Protein AF-A0A6P1FEK0-F1 (afdb_monomer_lite)

Secondary structure (DSSP, 8-state):
---TTEEESSSSEEEEETT---PPPTTEEEEEE-----SS-----EEEEEEHHHHT--GGG-S-SEEEPPTTSHHHHHHHHHHHHHHH-SSPPPHHHHHHHHHHHHHHHHHHHHHHHHHH--HHHHHHHHHHHHHHHHTT-TT--HHHHHHHHT--HHHHHHHTTTSSS-HHHHHHHHHHHHHHHHHHT-S--STHHHHHHHHHSPPPP-----

Radius of gyration: 18.33 Å; chains: 1; bounding box: 40×50×52 Å

Structure (mmCIF, N/CA/C/O backbone):
data_AF-A0A6P1FEK0-F1
#
_entry.id   AF-A0A6P1FEK0-F1
#
loop_
_atom_site.group_PDB
_atom_site.id
_atom_site.type_symbol
_atom_site.label_atom_id
_atom_site.label_alt_id
_atom_site.label_comp_id
_atom_site.label_asym_id
_atom_site.label_entity_id
_atom_site.label_seq_id
_atom_site.pdbx_PDB_ins_code
_atom_site.Cartn_x
_atom_site.Cartn_y
_atom_site.Cartn_z
_atom_site.occupancy
_atom_site.B_iso_or_equiv
_atom_site.auth_seq_id
_atom_site.auth_comp_id
_atom_site.auth_asym_id
_atom_site.auth_atom_id
_atom_site.pdbx_PDB_model_num
ATOM 1 N N . MET A 1 1 ? 6.780 3.649 -27.995 1.00 43.31 1 MET A N 1
ATOM 2 C CA . MET A 1 1 ? 6.783 5.113 -27.788 1.00 43.31 1 MET A CA 1
ATOM 3 C C . MET A 1 1 ? 6.369 5.384 -26.356 1.00 43.31 1 MET A C 1
ATOM 5 O O . MET A 1 1 ? 5.241 5.056 -26.008 1.00 43.31 1 MET A O 1
ATOM 9 N N . ARG A 1 2 ? 7.275 5.896 -25.513 1.00 51.97 2 ARG A N 1
ATOM 10 C CA . ARG A 1 2 ? 6.876 6.488 -24.229 1.00 51.97 2 ARG A CA 1
ATOM 11 C C . ARG A 1 2 ? 6.036 7.722 -24.583 1.00 51.97 2 ARG A C 1
ATOM 13 O O . ARG A 1 2 ? 6.507 8.548 -25.360 1.00 51.97 2 ARG A O 1
ATOM 20 N N . SER A 1 3 ? 4.805 7.828 -24.085 1.00 61.19 3 SER A N 1
ATOM 21 C CA . SER A 1 3 ? 4.218 9.163 -23.931 1.00 61.19 3 SER A CA 1
ATOM 22 C C . SER A 1 3 ? 5.135 9.850 -22.928 1.00 61.19 3 SER A C 1
ATOM 24 O O . SER A 1 3 ? 5.321 9.299 -21.844 1.00 61.19 3 SER A O 1
ATOM 26 N N . SER A 1 4 ? 5.784 10.948 -23.311 1.00 72.56 4 SER A N 1
ATOM 27 C CA . SER A 1 4 ? 6.880 11.582 -22.554 1.00 72.56 4 SER A CA 1
ATOM 28 C C . SER A 1 4 ? 6.538 11.889 -21.093 1.00 72.56 4 SER A C 1
ATOM 30 O O . SER A 1 4 ? 7.438 12.008 -20.272 1.00 72.56 4 SER A O 1
ATOM 32 N N . ASP A 1 5 ? 5.245 11.931 -20.765 1.00 85.38 5 ASP A N 1
ATOM 33 C CA . ASP A 1 5 ? 4.733 12.399 -19.480 1.00 85.38 5 ASP A CA 1
ATOM 34 C C . ASP A 1 5 ? 4.043 11.311 -18.639 1.00 85.38 5 ASP A C 1
ATOM 36 O O . ASP A 1 5 ? 3.462 11.627 -17.598 1.00 85.38 5 ASP A O 1
ATOM 40 N N . LEU A 1 6 ? 4.133 10.026 -19.023 1.00 87.88 6 LEU A N 1
ATOM 41 C CA . LEU A 1 6 ? 3.515 8.931 -18.265 1.00 87.88 6 LEU A CA 1
ATOM 42 C C . LEU A 1 6 ? 4.363 7.652 -18.218 1.00 87.88 6 LEU A C 1
ATOM 44 O O . LEU A 1 6 ? 4.683 7.051 -19.245 1.00 87.88 6 LEU A O 1
ATOM 48 N N . LEU A 1 7 ? 4.612 7.167 -17.000 1.00 86.44 7 LEU A N 1
ATOM 49 C CA . LEU A 1 7 ? 5.238 5.880 -16.707 1.00 86.44 7 LEU A CA 1
ATOM 50 C C . LEU A 1 7 ? 4.254 4.990 -15.935 1.00 86.44 7 LEU A C 1
ATOM 52 O O . LEU A 1 7 ? 4.006 5.181 -14.746 1.00 86.44 7 LEU A O 1
ATOM 56 N N . ARG A 1 8 ? 3.686 3.986 -16.612 1.00 89.44 8 ARG A N 1
ATOM 57 C CA . ARG A 1 8 ? 2.811 2.990 -15.976 1.00 89.44 8 ARG A CA 1
ATOM 58 C C . ARG A 1 8 ? 3.645 1.840 -15.412 1.00 89.44 8 ARG A C 1
ATOM 60 O O . ARG A 1 8 ? 4.286 1.121 -16.183 1.00 89.44 8 ARG A O 1
ATOM 67 N N . LEU A 1 9 ? 3.606 1.659 -14.091 1.00 85.50 9 LEU A N 1
ATOM 68 C CA . LEU A 1 9 ? 4.270 0.545 -13.405 1.00 85.50 9 LEU A CA 1
ATOM 69 C C . LEU A 1 9 ? 3.332 -0.657 -13.249 1.00 85.50 9 LEU A C 1
ATOM 71 O O . LEU A 1 9 ? 3.745 -1.797 -13.409 1.00 85.50 9 LEU A O 1
ATOM 75 N N . SER A 1 10 ? 2.055 -0.416 -12.977 1.00 86.00 10 SER A N 1
ATOM 76 C CA . SER A 1 10 ? 1.016 -1.449 -12.954 1.00 86.00 10 SER A CA 1
ATOM 77 C C . SER A 1 10 ? -0.339 -0.824 -13.277 1.00 86.00 10 SER A C 1
ATOM 79 O O . SER A 1 10 ? -0.426 0.378 -13.541 1.00 86.00 10 SER A O 1
ATOM 81 N N . ASP A 1 11 ? -1.407 -1.618 -13.253 1.00 81.62 11 ASP A N 1
ATOM 82 C CA . ASP A 1 11 ? -2.764 -1.088 -13.412 1.00 81.62 11 ASP A CA 1
ATOM 83 C C . ASP A 1 11 ? -3.198 -0.181 -12.250 1.00 81.62 11 ASP A C 1
ATOM 85 O O . ASP A 1 11 ? -4.055 0.676 -12.457 1.00 81.62 11 ASP A O 1
ATOM 89 N N . GLY A 1 12 ? -2.554 -0.312 -11.082 1.00 84.75 12 GLY A N 1
ATOM 90 C CA . GLY A 1 12 ? -2.848 0.468 -9.877 1.00 84.75 12 GLY A CA 1
ATOM 91 C C . GLY A 1 12 ? -1.795 1.509 -9.480 1.00 84.75 12 GLY A C 1
ATOM 92 O O . GLY A 1 12 ? -1.995 2.193 -8.483 1.00 84.75 12 GLY A O 1
ATOM 93 N N . VAL A 1 13 ? -0.676 1.629 -10.211 1.00 89.19 13 VAL A N 1
ATOM 94 C CA . VAL A 1 13 ? 0.380 2.621 -9.926 1.00 89.19 13 VAL A CA 1
ATOM 95 C C . VAL A 1 13 ? 0.891 3.261 -11.211 1.00 89.19 13 VAL A C 1
ATOM 97 O O . VAL A 1 13 ? 1.467 2.595 -12.084 1.00 89.19 13 VAL A O 1
ATOM 100 N N . VAL A 1 14 ? 0.739 4.581 -11.303 1.00 91.00 14 VAL A N 1
ATOM 101 C CA . VAL A 1 14 ? 1.187 5.377 -12.451 1.00 91.00 14 VAL A CA 1
ATOM 102 C C . VAL A 1 14 ? 2.002 6.571 -11.969 1.00 91.00 14 VAL A C 1
ATOM 104 O O . VAL A 1 14 ? 1.524 7.348 -11.153 1.00 91.00 14 VAL A O 1
ATOM 107 N N . LEU A 1 15 ? 3.205 6.755 -12.515 1.00 89.81 15 LEU A N 1
ATOM 108 C CA . LEU A 1 15 ? 3.984 7.980 -12.344 1.00 89.81 15 LEU A CA 1
ATOM 109 C C . LEU A 1 15 ? 3.721 8.923 -13.518 1.00 89.81 15 LEU A C 1
ATOM 111 O O . LEU A 1 15 ? 3.660 8.490 -14.674 1.00 89.81 15 LEU A O 1
ATOM 115 N N . ARG A 1 16 ? 3.577 10.215 -13.234 1.00 89.75 16 ARG A N 1
ATOM 116 C CA . ARG A 1 16 ? 3.354 11.265 -14.236 1.00 89.75 16 ARG A CA 1
ATOM 117 C C . ARG A 1 16 ? 4.135 12.518 -13.894 1.00 89.75 16 ARG A C 1
ATOM 119 O O . ARG A 1 16 ? 4.312 12.834 -12.721 1.00 89.75 16 ARG A O 1
ATOM 126 N N . ARG A 1 17 ? 4.504 13.281 -14.915 1.00 87.12 17 ARG A N 1
ATOM 127 C CA . ARG A 1 17 ? 5.032 14.637 -14.747 1.00 87.12 17 ARG A CA 1
ATOM 128 C C . ARG A 1 17 ? 3.863 15.622 -14.608 1.00 87.12 17 ARG A C 1
ATOM 130 O O . ARG A 1 17 ? 2.886 15.547 -15.359 1.00 87.12 17 ARG A O 1
ATOM 137 N N . ALA A 1 18 ? 3.916 16.509 -13.617 1.00 72.25 18 ALA A N 1
ATOM 138 C CA . ALA A 1 18 ? 2.889 17.522 -13.402 1.00 72.25 18 ALA A CA 1
ATOM 139 C C . ALA A 1 18 ? 2.797 18.450 -14.621 1.00 72.25 18 ALA A C 1
ATOM 141 O O . ALA A 1 18 ? 3.808 18.837 -15.199 1.00 72.25 18 ALA A O 1
ATOM 142 N N . GLY A 1 19 ? 1.566 18.765 -15.032 1.00 69.31 19 GLY A N 1
ATOM 143 C CA . GLY A 1 19 ? 1.272 19.470 -16.287 1.00 69.31 19 GLY A CA 1
ATOM 144 C C . GLY A 1 19 ? 0.594 18.589 -17.341 1.00 69.31 19 GLY A C 1
ATOM 145 O O . GLY A 1 19 ? -0.129 19.108 -18.190 1.00 69.31 19 GLY A O 1
ATOM 146 N N . ALA A 1 20 ? 0.707 17.259 -17.242 1.00 67.62 20 ALA A N 1
ATOM 147 C CA . ALA A 1 20 ? -0.123 16.350 -18.028 1.00 67.62 20 ALA A CA 1
ATOM 148 C C . ALA A 1 20 ? -1.596 16.479 -17.586 1.00 67.62 20 ALA A C 1
ATOM 150 O O . ALA A 1 20 ? -1.972 16.031 -16.501 1.00 67.62 20 ALA A O 1
ATOM 151 N N . SER A 1 21 ? -2.445 17.083 -18.429 1.00 61.38 21 SER A N 1
ATOM 152 C CA . SER A 1 21 ? -3.840 17.485 -18.131 1.00 61.38 21 SER A CA 1
ATOM 153 C C . SER A 1 21 ? -4.817 16.344 -17.814 1.00 61.38 21 SER A C 1
ATOM 155 O O . SER A 1 21 ? -6.014 16.548 -17.618 1.00 61.38 21 SER A O 1
ATOM 157 N N . THR A 1 22 ? -4.324 15.119 -17.741 1.00 69.88 22 THR A N 1
ATOM 158 C CA . THR A 1 22 ? -5.103 13.956 -17.348 1.00 69.88 22 THR A CA 1
ATOM 159 C C . THR A 1 22 ? -5.456 14.002 -15.860 1.00 69.88 22 THR A C 1
ATOM 161 O O . THR A 1 22 ? -4.618 13.761 -14.979 1.00 69.88 22 THR A O 1
ATOM 164 N N . LEU A 1 23 ? -6.729 14.284 -15.591 1.00 71.88 23 LEU A N 1
ATOM 165 C CA . LEU A 1 23 ? -7.327 14.105 -14.275 1.00 71.88 23 LEU A CA 1
ATOM 166 C C . LEU A 1 23 ? -7.116 12.652 -13.797 1.00 71.88 23 LEU A C 1
ATOM 168 O O . LEU A 1 23 ? -7.119 11.730 -14.625 1.00 71.88 23 LEU A O 1
ATOM 172 N N . PRO A 1 24 ? -6.882 12.439 -12.491 1.00 73.81 24 PRO A N 1
ATOM 173 C CA . PRO A 1 24 ? -6.876 11.097 -11.919 1.00 73.81 24 PRO A CA 1
ATOM 174 C C . PRO A 1 24 ? -8.258 10.457 -12.116 1.00 73.81 24 PRO A C 1
ATOM 176 O O . PRO A 1 24 ? -9.261 11.171 -12.251 1.00 73.81 24 PRO A O 1
ATOM 179 N N . ARG A 1 25 ? -8.327 9.120 -12.172 1.00 81.06 25 ARG A N 1
ATOM 180 C CA . ARG A 1 25 ? -9.628 8.438 -12.226 1.00 81.06 25 ARG A CA 1
ATOM 181 C C . ARG A 1 25 ? -10.405 8.692 -10.945 1.00 81.06 25 ARG A C 1
ATOM 183 O O . ARG A 1 25 ? -9.888 9.224 -9.963 1.00 81.06 25 ARG A O 1
ATOM 190 N N . GLU A 1 26 ? -11.677 8.304 -10.960 1.00 80.56 26 GLU A N 1
ATOM 191 C CA . GLU A 1 26 ? -12.539 8.581 -9.826 1.00 80.56 26 GLU A CA 1
ATOM 192 C C . GLU A 1 26 ? -12.046 7.932 -8.510 1.00 80.56 26 GLU A C 1
ATOM 194 O O . GLU A 1 26 ? -12.169 8.526 -7.433 1.00 80.56 26 GLU A O 1
ATOM 199 N N . ASP A 1 27 ? -11.398 6.780 -8.622 1.00 85.06 27 ASP A N 1
ATOM 200 C CA . ASP A 1 27 ? -10.913 5.989 -7.490 1.00 85.06 27 ASP A CA 1
ATOM 201 C C . ASP A 1 27 ? -9.389 6.065 -7.300 1.00 85.06 27 ASP A C 1
ATOM 203 O O . ASP A 1 27 ? -8.828 5.335 -6.482 1.00 85.06 27 ASP A O 1
ATOM 207 N N . ASP A 1 28 ? -8.721 6.977 -8.014 1.00 86.44 28 ASP A N 1
ATOM 208 C CA . ASP A 1 28 ? -7.284 7.205 -7.872 1.00 86.44 28 ASP A CA 1
ATOM 209 C C . ASP A 1 28 ? -7.013 8.301 -6.825 1.00 86.44 28 ASP A C 1
ATOM 211 O O . ASP A 1 28 ? -7.659 9.358 -6.800 1.00 86.44 28 ASP A O 1
ATOM 215 N N . LEU A 1 29 ? -5.993 8.078 -5.999 1.00 86.69 29 LEU A N 1
ATOM 216 C CA . LEU A 1 29 ? -5.358 9.093 -5.167 1.00 86.69 29 LEU A CA 1
ATOM 217 C C . LEU A 1 29 ? -4.074 9.572 -5.833 1.00 86.69 29 LEU A C 1
ATOM 219 O O . LEU A 1 29 ? -3.214 8.765 -6.177 1.00 86.69 29 LEU A O 1
ATOM 223 N N . ARG A 1 30 ? -3.922 10.890 -5.962 1.00 90.12 30 ARG A N 1
ATOM 224 C CA . ARG A 1 30 ? -2.721 11.514 -6.507 1.00 90.12 30 ARG A CA 1
ATOM 225 C C . ARG A 1 30 ? -1.819 12.021 -5.387 1.00 90.12 30 ARG A C 1
ATOM 227 O O . ARG A 1 30 ? -2.186 12.941 -4.659 1.00 90.12 30 ARG A O 1
ATOM 234 N N . LEU A 1 31 ? -0.617 11.472 -5.288 1.00 88.75 31 LEU A N 1
ATOM 235 C CA . LEU A 1 31 ? 0.450 12.024 -4.457 1.00 88.75 31 LEU A CA 1
ATOM 236 C C . LEU A 1 31 ? 1.333 12.903 -5.331 1.00 88.75 31 LEU A C 1
ATOM 238 O O . LEU A 1 31 ? 1.885 12.420 -6.315 1.00 88.75 31 LEU A O 1
ATOM 242 N N . VAL A 1 32 ? 1.444 14.186 -5.010 1.00 89.81 32 VAL A N 1
ATOM 243 C CA . VAL A 1 32 ? 2.335 15.113 -5.705 1.00 89.81 32 VAL A CA 1
ATOM 244 C C . VAL A 1 32 ? 3.645 15.157 -4.943 1.00 89.81 32 VAL A C 1
ATOM 246 O O . VAL A 1 32 ? 3.707 15.603 -3.802 1.00 89.81 32 VAL A O 1
ATOM 249 N N . VAL A 1 33 ? 4.675 14.660 -5.599 1.00 88.44 33 VAL A N 1
ATOM 250 C CA . VAL A 1 33 ? 6.043 14.596 -5.123 1.00 88.44 33 VAL A CA 1
ATOM 251 C C . VAL A 1 33 ? 6.775 15.820 -5.668 1.00 88.44 33 VAL A C 1
ATOM 253 O O . VAL A 1 33 ? 6.711 16.054 -6.884 1.00 88.44 33 VAL A O 1
ATOM 256 N N . PRO A 1 34 ? 7.455 16.617 -4.829 1.00 83.00 34 PRO A N 1
ATOM 257 C CA . PRO A 1 34 ? 8.240 17.726 -5.341 1.00 83.00 34 PRO A CA 1
ATOM 258 C C . PRO A 1 34 ? 9.302 17.206 -6.315 1.00 83.00 34 PRO A C 1
ATOM 260 O O . PRO A 1 34 ? 9.708 16.040 -6.292 1.00 83.00 34 PRO A O 1
ATOM 263 N N . ALA A 1 35 ? 9.699 18.052 -7.260 1.00 72.81 35 ALA A N 1
ATOM 264 C CA . ALA A 1 35 ? 10.821 17.701 -8.107 1.00 72.81 35 ALA A CA 1
ATOM 265 C C . ALA A 1 35 ? 12.058 17.645 -7.204 1.00 72.81 35 ALA A C 1
ATOM 267 O O . ALA A 1 35 ? 12.497 18.680 -6.706 1.00 72.81 35 ALA A O 1
ATOM 268 N N . GLY A 1 36 ? 12.602 16.444 -6.988 1.00 64.62 36 GLY A N 1
ATOM 269 C CA . GLY A 1 36 ? 13.885 16.309 -6.309 1.00 64.62 36 GLY A CA 1
ATOM 270 C C . GLY A 1 36 ? 14.959 17.136 -7.033 1.00 64.62 36 GLY A C 1
ATOM 271 O O . GLY A 1 36 ? 14.777 17.469 -8.211 1.00 64.62 36 GLY A O 1
ATOM 272 N N . PRO A 1 37 ? 16.083 17.464 -6.374 1.00 56.34 37 PRO A N 1
ATOM 273 C CA . PRO A 1 37 ? 17.150 18.283 -6.944 1.00 56.34 37 PRO A CA 1
ATOM 274 C C . PRO A 1 37 ? 17.881 17.517 -8.058 1.00 56.34 37 PRO A C 1
ATOM 276 O O . PRO A 1 37 ? 18.989 17.016 -7.879 1.00 56.34 37 PRO A O 1
ATOM 279 N N . SER A 1 38 ? 17.243 17.376 -9.216 1.00 53.38 38 SER A N 1
ATOM 280 C CA . SER A 1 38 ? 17.881 16.873 -10.421 1.00 53.38 38 SER A CA 1
ATOM 281 C C . SER A 1 38 ? 18.715 18.005 -11.023 1.00 53.38 38 SER A C 1
ATOM 283 O O . SER A 1 38 ? 18.176 19.087 -11.264 1.00 53.38 38 SER A O 1
ATOM 285 N N . PRO A 1 39 ? 20.013 17.789 -11.284 1.00 51.59 39 PRO A N 1
ATOM 286 C CA . PRO A 1 39 ? 20.901 18.832 -11.789 1.00 51.59 39 PRO A CA 1
ATOM 287 C C . PRO A 1 39 ? 20.641 19.225 -13.254 1.00 51.59 39 PRO A C 1
ATOM 289 O O . PRO A 1 39 ? 21.194 20.225 -13.702 1.00 51.59 39 PRO A O 1
ATOM 292 N N . GLU A 1 40 ? 19.834 18.466 -14.005 1.00 55.28 40 GLU A N 1
ATOM 293 C CA . GLU A 1 40 ? 19.700 18.634 -15.464 1.00 55.28 40 GLU A CA 1
ATOM 294 C C . GLU A 1 40 ? 18.384 19.284 -15.932 1.00 55.28 40 GLU A C 1
ATOM 296 O O . GLU A 1 40 ? 18.343 19.816 -17.036 1.00 55.28 40 GLU A O 1
ATOM 301 N N . GLU A 1 41 ? 17.327 19.308 -15.114 1.00 52.38 41 GLU A N 1
ATOM 302 C CA . GLU A 1 41 ? 16.038 19.939 -15.456 1.00 52.38 41 GLU A CA 1
ATOM 303 C C . GLU A 1 41 ? 15.225 20.185 -14.168 1.00 52.38 41 GLU A C 1
ATOM 305 O O . GLU A 1 41 ? 14.640 19.237 -13.630 1.00 52.38 41 GLU A O 1
ATOM 310 N N . PRO A 1 42 ? 15.154 21.418 -13.640 1.00 65.06 42 PRO A N 1
ATOM 311 C CA . PRO A 1 42 ? 14.103 21.767 -12.697 1.00 65.06 42 PRO A CA 1
ATOM 312 C C . PRO A 1 42 ? 12.802 22.014 -13.483 1.00 65.06 42 PRO A C 1
ATOM 314 O O . PRO A 1 42 ? 12.847 22.542 -14.591 1.00 65.06 42 PRO A O 1
ATOM 317 N N . ASP A 1 43 ? 11.652 21.576 -12.953 1.00 66.50 43 ASP A N 1
ATOM 318 C CA . ASP A 1 43 ? 10.471 22.456 -12.764 1.00 66.50 43 ASP A CA 1
ATOM 319 C C . ASP A 1 43 ? 9.110 21.752 -12.749 1.00 66.50 43 ASP A C 1
ATOM 321 O O . ASP A 1 43 ? 8.122 22.358 -12.333 1.00 66.50 43 ASP A O 1
ATOM 325 N N . ALA A 1 44 ? 9.007 20.475 -13.118 1.00 77.19 44 ALA A N 1
ATOM 326 C CA . ALA A 1 44 ? 7.719 19.784 -13.045 1.00 77.19 44 ALA A CA 1
ATOM 327 C C . ALA A 1 44 ? 7.698 18.764 -11.897 1.00 77.19 44 ALA A C 1
ATOM 329 O O . ALA A 1 44 ? 8.418 17.763 -11.986 1.00 77.19 44 ALA A O 1
ATOM 330 N N . PRO A 1 45 ? 6.879 18.965 -10.840 1.00 85.88 45 PRO A N 1
ATOM 331 C CA . PRO A 1 45 ? 6.730 17.960 -9.795 1.00 85.88 45 PRO A CA 1
ATOM 332 C C . PRO A 1 45 ? 6.268 16.631 -10.394 1.00 85.88 45 PRO A C 1
ATOM 334 O O . PRO A 1 45 ? 5.592 16.590 -11.426 1.00 85.88 45 PRO A O 1
ATOM 337 N N . LEU A 1 46 ? 6.635 15.525 -9.761 1.00 89.31 46 LEU A N 1
ATOM 338 C CA . LEU A 1 46 ? 6.125 14.218 -10.152 1.00 89.31 46 LEU A CA 1
ATOM 339 C C . LEU A 1 46 ? 4.808 13.962 -9.429 1.00 89.31 46 LEU A C 1
ATOM 341 O O . LEU A 1 46 ? 4.539 14.482 -8.354 1.00 89.31 46 LEU A O 1
ATOM 345 N N . SER A 1 47 ? 3.953 13.153 -10.029 1.00 90.94 47 SER A N 1
ATOM 346 C CA . SER A 1 47 ? 2.742 12.669 -9.386 1.00 90.94 47 SER A CA 1
ATOM 347 C C . SER A 1 47 ? 2.680 11.157 -9.465 1.00 90.94 47 SER A C 1
ATOM 349 O O . SER A 1 47 ? 3.003 10.569 -10.497 1.00 90.94 47 SER A O 1
ATOM 351 N N . ILE A 1 48 ? 2.289 10.540 -8.358 1.00 91.31 48 ILE A N 1
ATOM 352 C CA . ILE A 1 48 ? 2.041 9.111 -8.236 1.00 91.31 48 ILE A CA 1
ATOM 353 C C . ILE A 1 48 ? 0.532 8.954 -8.094 1.00 91.31 48 ILE A C 1
ATOM 355 O O . ILE A 1 48 ? -0.040 9.355 -7.083 1.00 91.31 48 ILE A O 1
ATOM 359 N N . ASP A 1 49 ? -0.106 8.393 -9.112 1.00 91.88 49 ASP A N 1
ATOM 360 C CA . ASP A 1 49 ? -1.506 7.992 -9.048 1.00 91.88 49 ASP A CA 1
ATOM 361 C C . ASP A 1 49 ? -1.569 6.559 -8.510 1.00 91.88 49 ASP A C 1
ATOM 363 O O . ASP A 1 49 ? -0.992 5.640 -9.102 1.00 91.88 49 ASP A O 1
ATOM 367 N N . LEU A 1 50 ? -2.254 6.394 -7.381 1.00 89.69 50 LEU A N 1
ATOM 368 C CA . LEU A 1 50 ? -2.490 5.125 -6.703 1.00 89.69 50 LEU A CA 1
ATOM 369 C C . LEU A 1 50 ? -3.965 4.765 -6.807 1.00 89.69 50 LEU A C 1
ATOM 371 O O . LEU A 1 50 ? -4.820 5.540 -6.382 1.00 89.69 50 LEU A O 1
ATOM 375 N N . ASP A 1 51 ? -4.259 3.569 -7.295 1.00 90.12 51 ASP A N 1
ATOM 376 C CA . ASP A 1 51 ? -5.596 2.991 -7.190 1.00 90.12 51 ASP A CA 1
ATOM 377 C C . ASP A 1 51 ? -5.880 2.668 -5.714 1.00 90.12 51 ASP A C 1
ATOM 379 O O . ASP A 1 51 ? -5.215 1.826 -5.094 1.00 90.12 51 ASP A O 1
ATOM 383 N N . LEU A 1 52 ? -6.869 3.355 -5.136 1.00 85.50 52 LEU A N 1
ATOM 384 C CA . LEU A 1 52 ? -7.238 3.185 -3.733 1.00 85.50 52 LEU A CA 1
ATOM 385 C C . LEU A 1 52 ? -7.683 1.752 -3.435 1.00 85.50 52 LEU A C 1
ATOM 387 O O . LEU A 1 52 ? -7.282 1.185 -2.417 1.00 85.50 52 LEU A O 1
ATOM 391 N N . ALA A 1 53 ? -8.465 1.140 -4.325 1.00 85.69 53 ALA A N 1
ATOM 392 C CA . ALA A 1 53 ? -8.964 -0.214 -4.139 1.00 85.69 53 ALA A CA 1
ATOM 393 C C . ALA A 1 53 ? -7.822 -1.235 -4.196 1.00 85.69 53 ALA A C 1
ATOM 395 O O . ALA A 1 53 ? -7.787 -2.153 -3.366 1.00 85.69 53 ALA A O 1
ATOM 396 N N . ALA A 1 54 ? -6.862 -1.048 -5.108 1.00 82.56 54 ALA A N 1
ATOM 397 C CA . ALA A 1 54 ? -5.646 -1.858 -5.168 1.00 82.56 54 ALA A CA 1
ATOM 398 C C . ALA A 1 54 ? -4.818 -1.721 -3.880 1.00 82.56 54 ALA A C 1
ATOM 400 O O . ALA A 1 54 ? -4.355 -2.725 -3.337 1.00 82.56 54 ALA A O 1
ATOM 401 N N . ALA A 1 55 ? -4.723 -0.506 -3.333 1.00 82.50 55 ALA A N 1
ATOM 402 C CA . ALA A 1 55 ? -4.061 -0.223 -2.062 1.00 82.50 55 ALA A CA 1
ATOM 403 C C . ALA A 1 55 ? -4.840 -0.715 -0.820 1.00 82.50 55 ALA A C 1
ATOM 405 O O . ALA A 1 55 ? -4.293 -0.722 0.282 1.00 82.50 55 ALA A O 1
ATOM 406 N N . GLY A 1 56 ? -6.098 -1.149 -0.969 1.00 81.81 56 GLY A N 1
ATOM 407 C CA . GLY A 1 56 ? -6.983 -1.549 0.136 1.00 81.81 56 GLY A CA 1
ATOM 408 C C . GLY A 1 56 ? -7.675 -0.377 0.851 1.00 81.81 56 GLY A C 1
ATOM 409 O O . GLY A 1 56 ? -8.406 -0.579 1.829 1.00 81.81 56 GLY A O 1
ATOM 410 N N . LEU A 1 57 ? -7.481 0.838 0.350 1.00 84.62 57 LEU A N 1
ATOM 411 C CA . LEU A 1 57 ? -8.062 2.081 0.839 1.00 84.62 57 LEU A CA 1
ATOM 412 C C . LEU A 1 57 ? -9.439 2.340 0.220 1.00 84.62 57 LEU A C 1
ATOM 414 O O . LEU A 1 57 ? -9.814 1.764 -0.802 1.00 84.62 57 LEU A O 1
ATOM 418 N N . ARG A 1 58 ? -10.213 3.222 0.849 1.00 83.31 58 ARG A N 1
ATOM 419 C CA . ARG A 1 58 ? -11.463 3.752 0.298 1.00 83.31 58 ARG A CA 1
ATOM 420 C C . ARG A 1 58 ? -11.339 5.241 0.073 1.00 83.31 58 ARG A C 1
ATOM 422 O O . ARG A 1 58 ? -10.600 5.930 0.765 1.00 83.31 58 ARG A O 1
ATOM 429 N N . ARG A 1 59 ? -12.180 5.759 -0.816 1.00 83.19 59 ARG A N 1
ATOM 430 C CA . ARG A 1 59 ? -12.308 7.202 -1.013 1.00 83.19 59 ARG A CA 1
ATOM 431 C C . ARG A 1 59 ? -12.660 7.950 0.272 1.00 83.19 59 ARG A C 1
ATOM 433 O O . ARG A 1 59 ? -12.150 9.030 0.498 1.00 83.19 59 ARG A O 1
ATOM 440 N N . GLU A 1 60 ? -13.500 7.375 1.123 1.00 82.31 60 GLU A N 1
ATOM 441 C CA . GLU A 1 60 ? -13.847 7.969 2.422 1.00 82.31 60 GLU A CA 1
ATOM 442 C C . GLU A 1 60 ? -12.704 7.940 3.447 1.00 82.31 60 GLU A C 1
ATOM 444 O O . GLU A 1 60 ? -12.738 8.710 4.402 1.00 82.31 60 GLU A O 1
ATOM 449 N N . ASP A 1 61 ? -11.689 7.091 3.246 1.00 78.69 61 ASP A N 1
ATOM 450 C CA . ASP A 1 61 ? -10.488 7.085 4.087 1.00 78.69 61 ASP A CA 1
ATOM 451 C C . ASP A 1 61 ? -9.553 8.257 3.736 1.00 78.69 61 ASP A C 1
ATOM 453 O O . ASP A 1 61 ? -8.615 8.541 4.478 1.00 78.69 61 ASP A O 1
ATOM 457 N N . VAL A 1 62 ? -9.807 8.943 2.613 1.00 81.62 62 VAL A N 1
ATOM 458 C CA . VAL A 1 62 ? -8.957 10.003 2.074 1.00 81.62 62 VAL A CA 1
ATOM 459 C C . VAL A 1 62 ? -9.780 11.273 1.859 1.00 81.62 62 VAL A C 1
ATOM 461 O O . VAL A 1 62 ? -10.566 11.397 0.923 1.00 81.62 62 VAL A O 1
ATOM 464 N N . SER A 1 63 ? -9.582 12.257 2.731 1.00 73.81 63 SER A N 1
ATOM 465 C CA . SER A 1 63 ? -10.278 13.552 2.683 1.00 73.81 63 SER A CA 1
ATOM 466 C C . SER A 1 63 ? -9.939 14.372 1.424 1.00 73.81 63 SER A C 1
ATOM 468 O O . SER A 1 63 ? -10.773 15.140 0.939 1.00 73.81 63 SER A O 1
ATOM 470 N N . ALA A 1 64 ? -8.735 14.189 0.870 1.00 75.94 64 ALA A N 1
ATOM 471 C CA . ALA A 1 64 ? -8.213 14.919 -0.280 1.00 75.94 64 ALA A CA 1
ATOM 472 C C . ALA A 1 64 ? -7.727 13.969 -1.384 1.00 75.94 64 ALA A C 1
ATOM 474 O O . ALA A 1 64 ? -6.978 13.032 -1.141 1.00 75.94 64 ALA A O 1
ATOM 475 N N . ARG A 1 65 ? -8.102 14.241 -2.639 1.00 77.19 65 ARG A N 1
ATOM 476 C CA . ARG A 1 65 ? -7.672 13.438 -3.809 1.00 77.19 65 ARG A CA 1
ATOM 477 C C . ARG A 1 65 ? -6.252 13.750 -4.270 1.00 77.19 65 ARG A C 1
ATOM 479 O O . ARG A 1 65 ? -5.719 13.053 -5.129 1.00 77.19 65 ARG A O 1
ATOM 486 N N . LEU A 1 66 ? -5.696 14.836 -3.749 1.00 81.50 66 LEU A N 1
ATOM 487 C CA . LEU A 1 66 ? -4.364 15.315 -4.044 1.00 81.50 66 LEU A CA 1
ATOM 488 C C . LEU A 1 66 ? -3.681 15.632 -2.722 1.00 81.50 66 LEU A C 1
ATOM 490 O O . LEU A 1 66 ? -4.189 16.446 -1.952 1.00 81.50 66 LEU A O 1
ATOM 494 N N . LEU A 1 67 ? -2.551 14.981 -2.475 1.00 83.50 67 LEU A N 1
ATOM 495 C CA . LEU A 1 67 ? -1.742 15.189 -1.282 1.00 83.50 67 LEU A CA 1
ATOM 496 C C . LEU A 1 67 ? -0.325 15.552 -1.704 1.00 83.50 67 LEU A C 1
ATOM 498 O O . LEU A 1 67 ? 0.236 14.921 -2.598 1.00 83.50 67 LEU A O 1
ATOM 502 N N . LEU A 1 68 ? 0.224 16.590 -1.082 1.00 86.12 68 LEU A N 1
ATOM 503 C CA . LEU A 1 68 ? 1.605 17.006 -1.294 1.00 86.12 68 LEU A CA 1
ATOM 504 C C . LEU A 1 68 ? 2.498 16.183 -0.375 1.00 86.12 68 LEU A C 1
ATOM 506 O O . LEU A 1 68 ? 2.251 16.129 0.829 1.00 86.12 68 LEU A O 1
ATOM 510 N N . VAL A 1 69 ? 3.503 15.537 -0.957 1.00 86.00 69 VAL A N 1
ATOM 511 C CA . VAL A 1 69 ? 4.516 14.811 -0.201 1.00 86.00 69 VAL A CA 1
ATOM 512 C C . VAL A 1 69 ? 5.452 15.822 0.441 1.00 86.00 69 VAL A C 1
ATOM 514 O O . VAL A 1 69 ? 6.044 16.646 -0.253 1.00 86.00 69 VAL A O 1
ATOM 517 N N . ASP A 1 70 ? 5.547 15.760 1.765 1.00 85.62 70 ASP A N 1
ATOM 518 C CA . ASP A 1 70 ? 6.484 16.561 2.544 1.00 85.62 70 ASP A CA 1
ATOM 519 C C . ASP A 1 70 ? 7.875 15.912 2.488 1.00 85.62 70 ASP A C 1
ATOM 521 O O . ASP A 1 70 ? 8.040 14.767 2.909 1.00 85.62 70 ASP A O 1
ATOM 525 N N . GLU A 1 71 ? 8.859 16.616 1.930 1.00 81.69 71 GLU A N 1
ATOM 526 C CA . GLU A 1 71 ? 10.247 16.142 1.835 1.00 81.69 71 GLU A CA 1
ATOM 527 C C . GLU A 1 71 ? 11.024 16.289 3.146 1.00 81.69 71 GLU A C 1
ATOM 529 O O . GLU A 1 71 ? 12.062 15.645 3.303 1.00 81.69 71 GLU A O 1
ATOM 534 N N . ASP A 1 72 ? 10.521 17.070 4.106 1.00 84.88 72 ASP A N 1
ATOM 535 C CA . ASP A 1 72 ? 11.114 17.140 5.444 1.00 84.88 72 ASP A CA 1
ATOM 536 C C . ASP A 1 72 ? 10.782 15.878 6.270 1.00 84.88 72 ASP A C 1
ATOM 538 O O . ASP A 1 72 ? 11.463 15.562 7.252 1.00 84.88 72 ASP A O 1
ATOM 542 N N . ASP A 1 73 ? 9.775 15.102 5.847 1.00 87.31 73 ASP A N 1
ATOM 543 C CA . ASP A 1 73 ? 9.495 13.765 6.363 1.00 87.31 73 ASP A CA 1
ATOM 544 C C . ASP A 1 73 ? 10.382 12.711 5.679 1.00 87.31 73 ASP A C 1
ATOM 546 O O . ASP A 1 73 ? 10.441 12.599 4.455 1.00 87.31 73 ASP A O 1
ATOM 550 N N . ALA A 1 74 ? 11.048 11.867 6.474 1.00 87.94 74 ALA A N 1
ATOM 551 C CA . ALA A 1 74 ? 11.985 10.872 5.953 1.00 87.94 74 ALA A CA 1
ATOM 552 C C . ALA A 1 74 ? 11.338 9.857 4.988 1.00 87.94 74 ALA A C 1
ATOM 554 O O . ALA A 1 74 ? 11.987 9.427 4.031 1.00 87.94 74 ALA A O 1
ATOM 555 N N . ALA A 1 75 ? 10.078 9.461 5.208 1.00 87.94 75 ALA A N 1
ATOM 556 C CA . ALA A 1 75 ? 9.374 8.569 4.288 1.00 87.94 75 ALA A CA 1
ATOM 557 C C . ALA A 1 75 ? 8.990 9.306 2.997 1.00 87.94 75 ALA A C 1
ATOM 559 O O . ALA A 1 75 ? 9.104 8.731 1.911 1.00 87.94 75 ALA A O 1
ATOM 560 N N . GLY A 1 76 ? 8.607 10.581 3.109 1.00 88.25 76 GLY A N 1
ATOM 561 C CA . GLY A 1 76 ? 8.344 11.458 1.971 1.00 88.25 76 GLY A CA 1
ATOM 562 C C . GLY A 1 76 ? 9.582 11.673 1.097 1.00 88.25 76 GLY A C 1
ATOM 563 O O . GLY A 1 76 ? 9.521 11.443 -0.111 1.00 88.25 76 GLY A O 1
ATOM 564 N N . ALA A 1 77 ? 10.733 11.977 1.701 1.00 89.56 77 ALA A N 1
ATOM 565 C CA . ALA A 1 77 ? 12.014 12.120 1.006 1.00 89.56 77 ALA A CA 1
ATOM 566 C C . ALA A 1 77 ? 12.436 10.840 0.260 1.00 89.56 77 ALA A C 1
ATOM 568 O O . ALA A 1 77 ? 12.874 10.896 -0.891 1.00 89.56 77 ALA A O 1
ATOM 569 N N . VAL A 1 78 ? 12.283 9.664 0.884 1.00 91.75 78 VAL A N 1
ATOM 570 C CA . VAL A 1 78 ? 12.597 8.374 0.239 1.00 91.75 78 VAL A CA 1
ATOM 571 C C . VAL A 1 78 ? 11.648 8.097 -0.925 1.00 91.75 78 VAL A C 1
ATOM 573 O O . VAL A 1 78 ? 12.101 7.691 -1.998 1.00 91.75 78 VAL A O 1
ATOM 576 N N . LEU A 1 79 ? 10.345 8.329 -0.745 1.00 92.00 79 LEU A N 1
ATOM 577 C CA . LEU A 1 79 ? 9.363 8.201 -1.821 1.00 92.00 79 LEU A CA 1
ATOM 578 C C . LEU A 1 79 ? 9.706 9.134 -2.989 1.00 92.00 79 LEU A C 1
ATOM 580 O O . LEU A 1 79 ? 9.652 8.704 -4.144 1.00 92.00 79 LEU A O 1
ATOM 584 N N . ALA A 1 80 ? 10.114 10.369 -2.689 1.00 90.12 80 ALA A N 1
ATOM 585 C CA . ALA A 1 80 ? 10.495 11.358 -3.684 1.00 90.12 80 ALA A CA 1
ATOM 586 C C . ALA A 1 80 ? 11.736 10.953 -4.479 1.00 90.12 80 ALA A C 1
ATOM 588 O O . ALA A 1 80 ? 11.712 10.945 -5.713 1.00 90.12 80 ALA A O 1
ATOM 589 N N . ALA A 1 81 ? 12.785 10.516 -3.782 1.00 90.12 81 ALA A N 1
ATOM 590 C CA . ALA A 1 81 ? 14.008 10.026 -4.403 1.00 90.12 81 ALA A CA 1
ATOM 591 C C . ALA A 1 81 ? 13.747 8.812 -5.311 1.00 90.12 81 ALA A C 1
ATOM 593 O O . ALA A 1 81 ? 14.252 8.755 -6.433 1.00 90.12 81 ALA A O 1
ATOM 594 N N . VAL A 1 82 ? 12.920 7.859 -4.862 1.00 91.44 82 VAL A N 1
ATOM 595 C CA . VAL A 1 82 ? 12.543 6.688 -5.667 1.00 91.44 82 VAL A CA 1
ATOM 596 C C . VAL A 1 82 ? 11.734 7.105 -6.893 1.00 91.44 82 VAL A C 1
ATOM 598 O O . VAL A 1 82 ? 12.050 6.665 -7.996 1.00 91.44 82 VAL A O 1
ATOM 601 N N . ALA A 1 83 ? 10.727 7.969 -6.743 1.00 90.31 83 ALA A N 1
ATOM 602 C CA . ALA A 1 83 ? 9.927 8.443 -7.872 1.00 90.31 83 ALA A CA 1
ATOM 603 C C . ALA A 1 83 ? 10.786 9.173 -8.918 1.00 90.31 83 ALA A C 1
ATOM 605 O O . ALA A 1 83 ? 10.655 8.902 -10.113 1.00 90.31 83 ALA A O 1
ATOM 606 N N . GLY A 1 84 ? 11.709 10.027 -8.466 1.00 88.94 84 GLY A N 1
ATOM 607 C CA . GLY A 1 84 ? 12.682 10.708 -9.319 1.00 88.94 84 GLY A CA 1
ATOM 608 C C . GLY A 1 84 ? 13.586 9.733 -10.072 1.00 88.94 84 GLY A C 1
ATOM 609 O O . GLY A 1 84 ? 13.692 9.819 -11.293 1.00 88.94 84 GLY A O 1
ATOM 610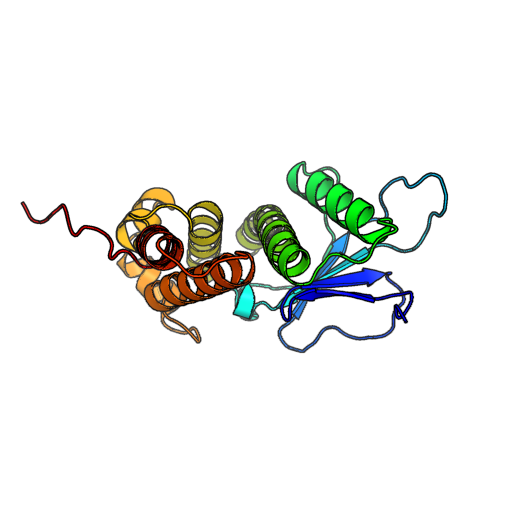 N N . ALA A 1 85 ? 14.174 8.756 -9.375 1.00 89.25 85 ALA A N 1
ATOM 611 C CA . ALA A 1 85 ? 15.043 7.749 -9.988 1.00 89.25 85 ALA A CA 1
ATOM 612 C C . ALA A 1 85 ? 14.308 6.868 -11.015 1.00 89.25 85 ALA A C 1
ATOM 614 O O . ALA A 1 85 ? 14.852 6.543 -12.070 1.00 89.25 85 ALA A O 1
ATOM 615 N N . LEU A 1 86 ? 13.055 6.493 -10.735 1.00 89.44 86 LEU A N 1
ATOM 616 C CA . LEU A 1 86 ? 12.225 5.740 -11.679 1.00 89.44 86 LEU A CA 1
ATOM 617 C C . LEU A 1 86 ? 11.892 6.556 -12.931 1.00 89.44 86 LEU A C 1
ATOM 619 O O . LEU A 1 86 ? 11.778 5.988 -14.016 1.00 89.44 86 LEU A O 1
ATOM 623 N N . TRP A 1 87 ? 11.735 7.871 -12.782 1.00 87.25 87 TRP A N 1
ATOM 624 C CA . TRP A 1 87 ? 11.445 8.775 -13.886 1.00 87.25 87 TRP A CA 1
ATOM 625 C C . TRP A 1 87 ? 12.650 8.991 -14.805 1.00 87.25 87 TRP A C 1
ATOM 627 O O . TRP A 1 87 ? 12.512 8.938 -16.028 1.00 87.25 87 TRP A O 1
ATOM 637 N N . THR A 1 88 ? 13.831 9.212 -14.223 1.00 85.06 88 THR A N 1
ATOM 638 C CA . THR A 1 88 ? 15.076 9.468 -14.965 1.00 85.06 88 THR A CA 1
ATOM 639 C C . THR A 1 88 ? 15.705 8.201 -15.547 1.00 85.06 88 THR A C 1
ATOM 641 O O . THR A 1 88 ? 16.560 8.290 -16.426 1.00 85.06 88 THR A O 1
ATOM 644 N N . GLY A 1 89 ? 15.264 7.017 -15.110 1.00 81.06 89 GLY A N 1
ATOM 645 C CA . GLY A 1 89 ? 15.715 5.727 -15.626 1.00 81.06 89 GLY A CA 1
ATOM 646 C C . GLY A 1 89 ? 15.621 5.611 -17.157 1.00 81.06 89 GLY A C 1
ATOM 647 O O . GLY A 1 89 ? 14.536 5.656 -17.759 1.00 81.06 89 GLY A O 1
ATOM 648 N N . ALA A 1 90 ? 16.782 5.415 -17.791 1.00 58.38 90 ALA A N 1
ATOM 649 C CA . ALA A 1 90 ? 16.925 5.337 -19.245 1.00 58.38 90 ALA A CA 1
ATOM 650 C C . ALA A 1 90 ? 16.188 4.125 -19.847 1.00 58.38 90 ALA A C 1
ATOM 652 O O . ALA A 1 90 ? 15.534 4.244 -20.891 1.00 58.38 90 ALA A O 1
ATOM 653 N N . ASP A 1 91 ? 16.175 2.989 -19.142 1.00 74.31 91 ASP A N 1
ATOM 654 C CA . ASP A 1 91 ? 15.648 1.733 -19.673 1.00 74.31 91 ASP A CA 1
ATOM 655 C C . ASP A 1 91 ? 14.225 1.414 -19.193 1.00 74.31 91 ASP A C 1
ATOM 657 O O . ASP A 1 91 ? 13.888 1.590 -18.020 1.00 74.31 91 ASP A O 1
ATOM 661 N N . PRO A 1 92 ? 13.338 0.960 -20.095 1.00 75.62 92 PRO A N 1
ATOM 662 C CA . PRO A 1 92 ? 12.026 0.487 -19.700 1.00 75.62 92 PRO A CA 1
ATOM 663 C C . PRO A 1 92 ? 12.179 -0.842 -18.955 1.00 75.62 92 PRO A C 1
ATOM 665 O O . PRO A 1 92 ? 12.653 -1.820 -19.524 1.00 75.62 92 PRO A O 1
ATOM 668 N N . PHE A 1 93 ? 11.701 -0.894 -17.713 1.00 82.19 93 PHE A N 1
ATOM 669 C CA . PHE A 1 93 ? 11.612 -2.132 -16.937 1.00 82.19 93 PHE A CA 1
ATOM 670 C C . PHE A 1 93 ? 10.937 -3.253 -17.732 1.00 82.19 93 PHE A C 1
ATOM 672 O O . PHE A 1 93 ? 9.912 -3.022 -18.404 1.00 82.19 93 PHE A O 1
ATOM 679 N N . ALA A 1 94 ? 11.456 -4.474 -17.588 1.00 84.81 94 ALA A N 1
ATOM 680 C CA . ALA A 1 94 ? 10.757 -5.665 -18.046 1.00 84.81 94 ALA A CA 1
ATOM 681 C C . ALA A 1 94 ? 9.397 -5.784 -17.323 1.00 84.81 94 ALA A C 1
ATOM 683 O O . ALA A 1 94 ? 9.261 -5.311 -16.191 1.00 84.81 94 ALA A O 1
ATOM 684 N N . PRO A 1 95 ? 8.369 -6.418 -17.919 1.00 79.06 95 PRO A N 1
ATOM 685 C CA . PRO A 1 95 ? 7.040 -6.503 -17.305 1.00 79.06 95 PRO A CA 1
ATOM 686 C C . PRO A 1 95 ? 7.049 -7.029 -15.858 1.00 79.06 95 PRO A C 1
ATOM 688 O O . PRO A 1 95 ? 6.439 -6.424 -14.981 1.00 79.06 95 PRO A O 1
ATOM 691 N N . ALA A 1 96 ? 7.823 -8.085 -15.582 1.00 75.62 96 ALA A N 1
ATOM 692 C CA . ALA A 1 96 ? 7.951 -8.653 -14.238 1.00 75.62 96 ALA A CA 1
ATOM 693 C C . ALA A 1 96 ? 8.617 -7.691 -13.232 1.00 75.62 96 ALA A C 1
ATOM 695 O O . ALA A 1 96 ? 8.290 -7.689 -12.044 1.00 75.62 96 ALA A O 1
ATOM 696 N N . GLU A 1 97 ? 9.547 -6.854 -13.692 1.00 84.06 97 GLU A N 1
ATOM 697 C CA . GLU A 1 97 ? 10.200 -5.841 -12.861 1.00 84.06 97 GLU A CA 1
ATOM 698 C C . GLU A 1 97 ? 9.239 -4.699 -12.539 1.00 84.06 97 GLU A C 1
ATOM 700 O O . GLU A 1 97 ? 9.202 -4.252 -11.395 1.00 84.06 97 GLU A O 1
ATOM 705 N N . ARG A 1 98 ? 8.389 -4.292 -13.492 1.00 84.56 98 ARG A N 1
ATOM 706 C CA . ARG A 1 98 ? 7.389 -3.234 -13.276 1.00 84.56 98 ARG A CA 1
ATOM 707 C C . ARG A 1 98 ? 6.435 -3.560 -12.137 1.00 84.56 98 ARG A C 1
ATOM 709 O O . ARG A 1 98 ? 6.262 -2.727 -11.255 1.00 84.56 98 ARG A O 1
ATOM 716 N N . SER A 1 99 ? 5.895 -4.778 -12.091 1.00 79.50 99 SER A N 1
ATOM 717 C CA . SER A 1 99 ? 5.011 -5.214 -11.000 1.00 79.50 99 SER A CA 1
ATOM 718 C C . SER A 1 99 ? 5.718 -5.210 -9.641 1.00 79.50 99 SER A C 1
ATOM 720 O O . SER A 1 99 ? 5.127 -4.858 -8.618 1.00 79.50 99 SER A O 1
ATOM 722 N N . ARG A 1 100 ? 7.010 -5.567 -9.603 1.00 83.38 100 ARG A N 1
ATOM 723 C CA . ARG A 1 100 ? 7.812 -5.507 -8.371 1.00 83.38 100 ARG A CA 1
ATOM 724 C C . ARG A 1 100 ? 8.051 -4.065 -7.931 1.00 83.38 100 ARG A C 1
ATOM 726 O O . ARG A 1 100 ? 7.846 -3.767 -6.758 1.00 83.38 100 ARG A O 1
ATOM 733 N N . VAL A 1 101 ? 8.431 -3.192 -8.861 1.00 89.00 101 VAL A N 1
ATOM 734 C CA . VAL A 1 101 ? 8.637 -1.759 -8.614 1.00 89.00 101 VAL A CA 1
ATOM 735 C C . VAL A 1 101 ? 7.331 -1.091 -8.175 1.00 89.00 101 VAL A C 1
ATOM 737 O O . VAL A 1 101 ? 7.338 -0.355 -7.196 1.00 89.00 101 VAL A O 1
ATOM 740 N N . ALA A 1 102 ? 6.197 -1.406 -8.809 1.00 87.50 102 ALA A N 1
ATOM 741 C CA . ALA A 1 102 ? 4.876 -0.913 -8.417 1.00 87.50 102 ALA A CA 1
ATOM 742 C C . ALA A 1 102 ? 4.539 -1.267 -6.962 1.00 87.50 102 ALA A C 1
ATOM 744 O O . ALA A 1 102 ? 4.066 -0.413 -6.213 1.00 87.50 102 ALA A O 1
ATOM 745 N N . GLY A 1 103 ? 4.832 -2.502 -6.539 1.00 84.94 103 GLY A N 1
ATOM 746 C CA . GLY A 1 103 ? 4.668 -2.920 -5.146 1.00 84.94 103 GLY A CA 1
ATOM 747 C C . GLY A 1 103 ? 5.525 -2.097 -4.182 1.00 84.94 103 GLY A C 1
ATOM 748 O O . GLY A 1 103 ? 5.014 -1.629 -3.171 1.00 84.94 103 GLY A O 1
ATOM 749 N N . VAL A 1 104 ? 6.797 -1.854 -4.520 1.00 88.94 104 VAL A N 1
ATOM 750 C CA . VAL A 1 104 ? 7.699 -1.015 -3.706 1.00 88.94 104 VAL A CA 1
ATOM 751 C C . VAL A 1 104 ? 7.181 0.421 -3.603 1.00 88.94 104 VAL A C 1
ATOM 753 O O . VAL A 1 104 ? 7.092 0.951 -2.499 1.00 88.94 104 VAL A O 1
ATOM 756 N N . VAL A 1 105 ? 6.786 1.030 -4.725 1.00 91.12 105 VAL A N 1
ATOM 757 C CA . VAL A 1 105 ? 6.221 2.390 -4.747 1.00 91.12 105 VAL A CA 1
ATOM 758 C C . VAL A 1 105 ? 4.939 2.463 -3.920 1.00 91.12 105 VAL A C 1
ATOM 760 O O . VAL A 1 105 ? 4.791 3.387 -3.128 1.00 91.12 105 VAL A O 1
ATOM 763 N N . THR A 1 106 ? 4.048 1.472 -4.032 1.00 89.12 106 THR A N 1
ATOM 764 C CA . THR A 1 106 ? 2.813 1.406 -3.231 1.00 89.12 106 THR A CA 1
ATOM 765 C C . THR A 1 106 ? 3.128 1.324 -1.741 1.00 89.12 106 THR A C 1
ATOM 767 O O . THR A 1 106 ? 2.552 2.066 -0.954 1.00 89.12 106 THR A O 1
ATOM 770 N N . THR A 1 107 ? 4.067 0.463 -1.335 1.00 89.00 107 THR A N 1
ATOM 771 C CA . THR A 1 107 ? 4.467 0.337 0.072 1.00 89.00 107 THR A CA 1
ATOM 772 C C . THR A 1 107 ? 5.065 1.633 0.612 1.00 89.00 107 THR A C 1
ATO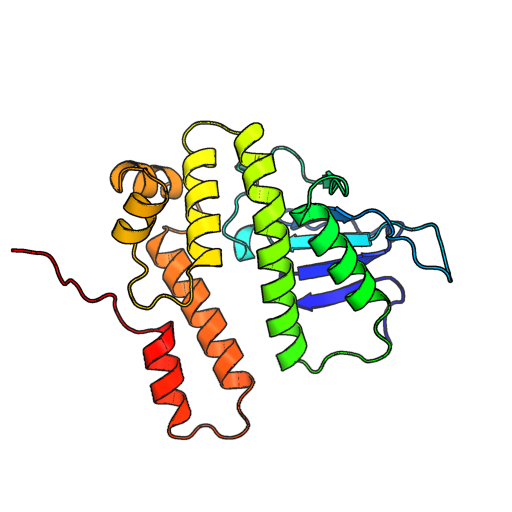M 774 O O . THR A 1 107 ? 4.664 2.068 1.689 1.00 89.00 107 THR A O 1
ATOM 777 N N . LEU A 1 108 ? 5.981 2.276 -0.120 1.00 90.81 108 LEU A N 1
ATOM 778 C CA . LEU A 1 108 ? 6.575 3.554 0.293 1.00 90.81 108 LEU A CA 1
ATOM 779 C C . LEU A 1 108 ? 5.515 4.653 0.394 1.00 90.81 108 LEU A C 1
ATOM 781 O O . LEU A 1 108 ? 5.454 5.366 1.394 1.00 90.81 108 LEU A O 1
ATOM 785 N N . ALA A 1 109 ? 4.633 4.733 -0.602 1.00 91.19 109 ALA A N 1
ATOM 786 C CA . ALA A 1 109 ? 3.535 5.679 -0.605 1.00 91.19 109 ALA A CA 1
ATOM 787 C C . ALA A 1 109 ? 2.589 5.470 0.578 1.00 91.19 109 ALA A C 1
ATOM 789 O O . ALA A 1 109 ? 2.259 6.436 1.251 1.00 91.19 109 ALA A O 1
ATOM 790 N N . LEU A 1 110 ? 2.200 4.229 0.884 1.00 88.56 110 LEU A N 1
ATOM 791 C CA . LEU A 1 110 ? 1.356 3.919 2.041 1.00 88.56 110 LEU A CA 1
ATOM 792 C C . LEU A 1 110 ? 2.056 4.180 3.376 1.00 88.56 110 LEU A C 1
ATOM 794 O O . LEU A 1 110 ? 1.404 4.625 4.317 1.00 88.56 110 LEU A O 1
ATOM 798 N N . THR A 1 111 ? 3.365 3.941 3.451 1.00 89.25 111 THR A N 1
ATOM 799 C CA . THR A 1 111 ? 4.170 4.220 4.651 1.00 89.25 111 THR A CA 1
ATOM 800 C C . THR A 1 111 ? 4.145 5.706 5.000 1.00 89.25 111 THR A C 1
ATOM 802 O O . THR A 1 111 ? 4.031 6.045 6.173 1.00 89.25 111 THR A O 1
ATOM 805 N N . TRP A 1 112 ? 4.192 6.584 3.995 1.00 90.50 112 TRP A N 1
ATOM 806 C CA . TRP A 1 112 ? 4.047 8.028 4.188 1.00 90.50 112 TRP A CA 1
ATOM 807 C C . TRP A 1 112 ? 2.577 8.453 4.375 1.00 90.50 112 TRP A C 1
ATOM 809 O O . TRP A 1 112 ? 2.235 9.195 5.296 1.00 90.50 112 TRP A O 1
ATOM 819 N N . LEU A 1 113 ? 1.685 7.938 3.528 1.00 87.81 113 LEU A N 1
ATOM 820 C CA . LEU A 1 113 ? 0.289 8.359 3.435 1.00 87.81 113 LEU A CA 1
ATOM 821 C C . LEU A 1 113 ? -0.530 7.986 4.671 1.00 87.81 113 LEU A C 1
ATOM 823 O O . LEU A 1 113 ? -1.339 8.782 5.135 1.00 87.81 113 LEU A O 1
ATOM 827 N N . VAL A 1 114 ? -0.375 6.770 5.198 1.00 85.00 114 VAL A N 1
ATOM 828 C CA . VAL A 1 114 ? -1.231 6.294 6.291 1.00 85.00 114 VAL A CA 1
ATOM 829 C C . VAL A 1 114 ? -1.061 7.139 7.560 1.00 85.00 114 VAL A C 1
ATOM 831 O O . VAL A 1 114 ? -2.085 7.559 8.096 1.00 85.00 114 VAL A O 1
ATOM 834 N N . PRO A 1 115 ? 0.156 7.464 8.038 1.00 84.75 115 PRO A N 1
ATOM 835 C CA . PRO A 1 115 ? 0.336 8.399 9.149 1.00 84.75 115 PRO A CA 1
ATOM 836 C C . PRO A 1 115 ? -0.295 9.776 8.912 1.00 84.75 115 PRO A C 1
ATOM 838 O O . PRO A 1 115 ? -0.861 10.350 9.842 1.00 84.75 115 PRO A O 1
ATOM 841 N N . GLU A 1 116 ? -0.223 10.302 7.687 1.00 84.75 116 GLU A N 1
ATOM 842 C CA . GLU A 1 116 ? -0.870 11.567 7.319 1.00 84.75 116 GLU A CA 1
ATOM 843 C C . GLU A 1 116 ? -2.398 11.456 7.423 1.00 84.75 116 GLU A C 1
ATOM 845 O O . GLU A 1 116 ? -3.045 12.255 8.098 1.00 84.75 116 GLU A O 1
ATOM 850 N N . LEU A 1 117 ? -2.986 10.405 6.851 1.00 84.25 117 LEU A N 1
ATOM 851 C CA . LEU A 1 117 ? -4.427 10.172 6.925 1.00 84.25 117 LEU A CA 1
ATOM 852 C C . LEU A 1 117 ? -4.903 9.888 8.351 1.00 84.25 117 LEU A C 1
ATOM 854 O O . LEU A 1 117 ? -5.980 10.338 8.734 1.00 84.25 117 LEU A O 1
ATOM 858 N N . LEU A 1 118 ? -4.113 9.192 9.168 1.00 82.88 118 LEU A N 1
ATOM 859 C CA . LEU A 1 118 ? -4.416 8.958 10.582 1.00 82.88 118 LEU A CA 1
ATOM 860 C C . LEU A 1 118 ? -4.448 10.256 11.395 1.00 82.88 118 LEU A C 1
ATOM 862 O O . LEU A 1 118 ? -5.218 10.352 12.345 1.00 82.88 118 LEU A O 1
ATOM 866 N N . ARG A 1 119 ? -3.654 11.269 11.023 1.00 82.19 119 ARG A N 1
ATOM 867 C CA . ARG A 1 119 ? -3.715 12.600 11.649 1.00 82.19 119 ARG A CA 1
ATOM 868 C C . ARG A 1 119 ? -4.999 13.355 11.294 1.00 82.19 119 ARG A C 1
ATOM 870 O O . ARG A 1 119 ? -5.438 14.204 12.064 1.00 82.19 119 ARG A O 1
ATOM 877 N N . GLN A 1 120 ? -5.609 13.032 10.155 1.00 81.00 120 GLN A N 1
ATOM 878 C CA . GLN A 1 120 ? -6.798 13.709 9.629 1.00 81.00 120 GLN A CA 1
ATOM 879 C C . GLN A 1 120 ? -8.107 12.950 9.895 1.00 81.00 120 GLN A C 1
ATOM 881 O O . GLN A 1 120 ? -9.189 13.533 9.824 1.00 81.00 120 GLN A O 1
ATOM 886 N N . THR A 1 121 ? -8.027 11.651 10.179 1.00 79.94 121 THR A N 1
ATOM 887 C CA . THR A 1 121 ? -9.182 10.758 10.308 1.00 79.94 121 THR A CA 1
ATOM 888 C C . THR A 1 121 ? -9.258 10.148 11.703 1.00 79.94 121 THR A C 1
ATOM 890 O O . THR A 1 121 ? -8.258 9.919 12.374 1.00 79.94 121 THR A O 1
ATOM 893 N N . GLY A 1 122 ? -10.478 9.871 12.161 1.00 79.38 122 GLY A N 1
ATOM 894 C CA . GLY A 1 122 ? -10.731 9.245 13.456 1.00 79.38 122 GLY A CA 1
ATOM 895 C C . GLY A 1 122 ? -11.615 8.007 13.339 1.00 79.38 122 GLY A C 1
ATOM 896 O O . GLY A 1 122 ? -12.187 7.705 12.290 1.00 79.38 122 GLY A O 1
ATOM 897 N N . GLY A 1 123 ? -11.759 7.282 14.447 1.00 85.81 123 GLY A N 1
ATOM 898 C CA . GLY A 1 123 ? -12.713 6.180 14.556 1.00 85.81 123 GLY A CA 1
ATOM 899 C C . GLY A 1 123 ? -12.430 5.021 13.593 1.00 85.81 123 GLY A C 1
ATOM 900 O O . GLY A 1 123 ? -11.349 4.437 13.610 1.00 85.81 123 GLY A O 1
ATOM 901 N N . ARG A 1 124 ? -13.432 4.644 12.786 1.00 87.12 124 ARG A N 1
ATOM 902 C CA . ARG A 1 124 ? -13.386 3.434 11.942 1.00 87.12 124 ARG A CA 1
ATOM 903 C C . ARG A 1 124 ? -12.388 3.535 10.784 1.00 87.12 124 ARG A C 1
ATOM 905 O O . ARG A 1 124 ? -11.702 2.549 10.526 1.00 87.12 124 ARG A O 1
ATOM 912 N N . SER A 1 125 ? -12.258 4.699 10.146 1.00 85.81 125 SER A N 1
ATOM 913 C CA . SER A 1 125 ? -11.281 4.905 9.064 1.00 85.81 125 SER A CA 1
ATOM 914 C C . SER A 1 125 ? -9.848 4.804 9.574 1.00 85.81 125 SER A C 1
ATOM 916 O O . SER A 1 125 ? -9.033 4.129 8.957 1.00 85.81 125 SER A O 1
ATOM 918 N N . ALA A 1 126 ? -9.560 5.347 10.761 1.00 86.00 126 ALA A N 1
ATOM 919 C CA . ALA A 1 126 ? -8.235 5.223 11.363 1.00 86.00 126 ALA A CA 1
ATOM 920 C C . ALA A 1 126 ? -7.859 3.756 11.652 1.00 86.00 126 ALA A C 1
ATOM 922 O O . ALA A 1 126 ? -6.767 3.302 11.316 1.00 86.00 126 ALA A O 1
ATOM 923 N N . VAL A 1 127 ? -8.795 2.972 12.199 1.00 90.12 127 VAL A N 1
ATOM 924 C CA . VAL A 1 127 ? -8.601 1.526 12.403 1.00 90.12 127 VAL A CA 1
ATOM 925 C C . VAL A 1 127 ? -8.339 0.800 11.081 1.00 90.12 127 VAL A C 1
ATOM 927 O O . VAL A 1 127 ? -7.446 -0.044 11.005 1.00 90.12 127 VAL A O 1
ATOM 930 N N . ARG A 1 128 ? -9.110 1.121 10.037 1.00 90.94 128 ARG A N 1
ATOM 931 C CA . ARG A 1 128 ? -8.953 0.523 8.709 1.00 90.94 128 ARG A CA 1
ATOM 932 C C . ARG A 1 128 ? -7.582 0.847 8.112 1.00 90.94 128 ARG A C 1
ATOM 934 O O . ARG A 1 128 ? -6.896 -0.068 7.668 1.00 90.94 128 ARG A O 1
ATOM 941 N N . LEU A 1 129 ? -7.175 2.114 8.150 1.00 88.38 129 LEU A N 1
ATOM 942 C CA . LEU A 1 129 ? 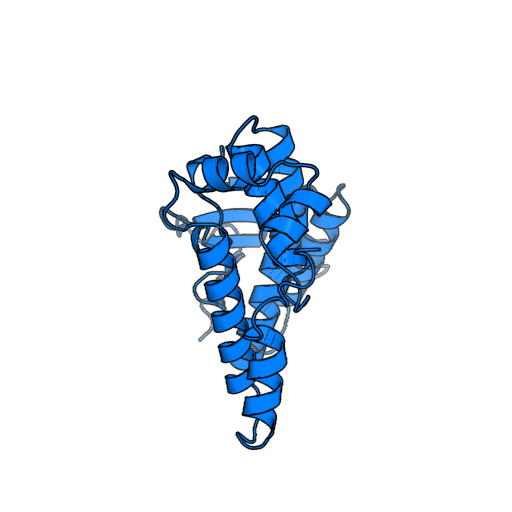-5.889 2.597 7.646 1.00 88.38 129 LEU A CA 1
ATOM 943 C C . LEU A 1 129 ? -4.706 1.914 8.337 1.00 88.38 129 LEU A C 1
ATOM 945 O O . LEU A 1 129 ? -3.812 1.404 7.662 1.00 88.38 129 LEU A O 1
ATOM 949 N N . ALA A 1 130 ? -4.736 1.830 9.670 1.00 88.56 130 ALA A N 1
ATOM 950 C CA . ALA A 1 130 ? -3.705 1.139 10.442 1.00 88.56 130 ALA A CA 1
ATOM 951 C C . ALA A 1 130 ? -3.602 -0.350 10.064 1.00 88.56 130 ALA A C 1
ATOM 953 O O . ALA A 1 130 ? -2.504 -0.870 9.881 1.00 88.56 130 ALA A O 1
ATOM 954 N N . ALA A 1 131 ? -4.742 -1.026 9.888 1.00 92.88 131 ALA A N 1
ATOM 955 C CA . ALA A 1 131 ? -4.773 -2.427 9.474 1.00 92.88 131 ALA A CA 1
ATOM 956 C C . ALA A 1 131 ? -4.254 -2.637 8.043 1.00 92.88 131 ALA A C 1
ATOM 958 O O . ALA A 1 131 ? -3.541 -3.604 7.791 1.00 92.88 131 ALA A O 1
ATOM 959 N N . VAL A 1 132 ? -4.589 -1.742 7.107 1.00 90.69 132 VAL A N 1
ATOM 960 C CA . VAL A 1 132 ? -4.073 -1.795 5.729 1.00 90.69 132 VAL A CA 1
ATOM 961 C C . VAL A 1 132 ? -2.550 -1.648 5.723 1.00 90.69 132 VAL A C 1
ATOM 963 O O . VAL A 1 132 ? -1.873 -2.448 5.079 1.00 90.69 132 VAL A O 1
ATOM 966 N N . LEU A 1 133 ? -1.998 -0.689 6.473 1.00 87.75 133 LEU A N 1
ATOM 967 C CA . LEU A 1 133 ? -0.546 -0.516 6.578 1.00 87.75 133 LEU A CA 1
ATOM 968 C C . LEU A 1 133 ? 0.147 -1.754 7.163 1.00 87.75 133 LEU A C 1
ATOM 970 O O . LEU A 1 133 ? 1.163 -2.194 6.622 1.00 87.75 133 LEU A O 1
ATOM 974 N N . ASP A 1 134 ? -0.409 -2.334 8.232 1.00 92.50 134 ASP A N 1
ATOM 975 C CA . ASP A 1 134 ? 0.124 -3.560 8.838 1.00 92.50 134 ASP A CA 1
ATOM 976 C C . ASP A 1 134 ? 0.128 -4.716 7.825 1.00 92.50 134 ASP A C 1
ATOM 978 O O . ASP A 1 134 ? 1.149 -5.383 7.648 1.00 92.50 134 ASP A O 1
ATOM 982 N N . VAL A 1 135 ? -0.963 -4.884 7.067 1.00 92.75 135 VAL A N 1
ATOM 983 C CA . VAL A 1 135 ? -1.055 -5.900 6.008 1.00 92.75 135 VAL A CA 1
ATOM 984 C C . VAL A 1 135 ? 0.029 -5.719 4.953 1.00 92.75 135 VAL A C 1
ATOM 986 O O . VAL A 1 135 ? 0.709 -6.686 4.621 1.00 92.75 135 VAL A O 1
ATOM 989 N N . TRP A 1 136 ? 0.221 -4.507 4.431 1.00 88.56 136 TRP A N 1
ATOM 990 C CA . TRP A 1 136 ? 1.239 -4.253 3.408 1.00 88.56 136 TRP A CA 1
ATOM 991 C C . TRP A 1 136 ? 2.659 -4.485 3.921 1.00 88.56 136 TRP A C 1
ATOM 993 O O . TRP A 1 136 ? 3.482 -5.069 3.214 1.00 88.56 136 TRP A O 1
ATOM 1003 N N . THR A 1 137 ? 2.929 -4.078 5.159 1.00 88.44 137 THR A N 1
ATOM 1004 C CA . THR A 1 137 ? 4.243 -4.225 5.800 1.00 88.44 137 THR A CA 1
ATOM 1005 C C . THR A 1 137 ? 4.582 -5.694 6.049 1.00 88.44 137 THR A C 1
ATOM 1007 O O . THR A 1 137 ? 5.726 -6.118 5.875 1.00 88.44 137 THR A O 1
ATOM 1010 N N . HIS A 1 138 ? 3.576 -6.492 6.406 1.00 92.06 138 HIS A N 1
ATOM 1011 C CA . HIS A 1 138 ? 3.752 -7.856 6.892 1.00 92.06 138 HIS A CA 1
ATOM 1012 C C . HIS A 1 138 ? 3.181 -8.934 5.966 1.00 92.06 138 HIS A C 1
ATOM 1014 O O . HIS A 1 138 ? 3.050 -10.084 6.372 1.00 92.06 138 HIS A O 1
ATOM 1020 N N . LEU A 1 139 ? 2.868 -8.616 4.705 1.00 91.56 139 LEU A N 1
ATOM 1021 C CA . LEU A 1 139 ? 2.193 -9.550 3.791 1.00 91.56 139 LEU A CA 1
ATOM 1022 C C . LEU A 1 139 ? 2.949 -10.879 3.593 1.00 91.56 139 LEU A C 1
ATOM 1024 O O . LEU A 1 139 ? 2.335 -11.910 3.310 1.00 91.56 139 LEU A O 1
ATOM 1028 N N . LYS A 1 140 ? 4.281 -10.844 3.736 1.00 89.25 140 LYS A N 1
ATOM 1029 C CA . LYS A 1 140 ? 5.184 -12.004 3.642 1.00 89.25 140 LYS A CA 1
ATOM 1030 C C . LYS A 1 140 ? 5.110 -12.939 4.851 1.00 89.25 140 LYS A C 1
ATOM 1032 O O . LYS A 1 140 ? 5.550 -14.082 4.738 1.00 89.25 140 LYS A O 1
ATOM 1037 N N . ASP A 1 141 ? 4.592 -12.468 5.980 1.00 91.88 141 ASP A N 1
ATOM 1038 C CA . ASP A 1 141 ? 4.465 -13.258 7.198 1.00 91.88 141 ASP A CA 1
ATOM 1039 C C . ASP A 1 141 ? 3.379 -14.321 6.964 1.00 91.88 141 ASP A C 1
ATOM 1041 O O . ASP A 1 141 ? 2.201 -14.010 6.754 1.00 91.88 141 ASP A O 1
ATOM 1045 N N . SER A 1 142 ? 3.762 -15.601 6.969 1.00 87.31 142 SER A N 1
ATOM 1046 C CA . SER A 1 142 ? 2.839 -16.719 6.707 1.00 87.31 142 SER A CA 1
ATOM 1047 C C . SER A 1 142 ? 1.750 -16.864 7.775 1.00 87.31 142 SER A C 1
ATOM 1049 O O . SER A 1 142 ? 0.684 -17.418 7.516 1.00 87.31 142 SER A O 1
ATOM 1051 N N . ASP A 1 143 ? 2.010 -16.360 8.980 1.00 89.50 143 ASP A N 1
ATOM 1052 C CA . ASP A 1 143 ? 1.098 -16.334 10.123 1.00 89.50 143 ASP A CA 1
ATOM 1053 C C . ASP A 1 143 ? 0.297 -15.022 10.226 1.00 89.50 143 ASP A C 1
ATOM 1055 O O . ASP A 1 143 ? -0.465 -14.836 11.182 1.00 89.50 143 ASP A O 1
ATOM 1059 N N . LEU A 1 144 ? 0.411 -14.116 9.242 1.00 93.38 144 LEU A N 1
ATOM 1060 C CA . LEU A 1 144 ? -0.433 -12.925 9.194 1.00 93.38 144 LEU A CA 1
ATOM 1061 C C . LEU A 1 144 ? -1.904 -13.345 9.063 1.00 93.38 144 LEU A C 1
ATOM 1063 O O . LEU A 1 144 ? -2.294 -14.074 8.145 1.00 93.38 144 LEU A O 1
ATOM 1067 N N . SER A 1 145 ? -2.703 -12.897 10.024 1.00 93.44 145 SER A N 1
ATOM 1068 C CA . SER A 1 145 ? -4.123 -13.185 10.208 1.00 93.44 145 SER A CA 1
ATOM 1069 C C . SER A 1 145 ? -4.800 -11.975 10.858 1.00 93.44 145 SER A C 1
ATOM 1071 O O . SER A 1 145 ? -4.123 -11.080 11.362 1.00 93.44 145 SER A O 1
ATOM 1073 N N . VAL A 1 146 ? -6.136 -11.954 10.904 1.00 94.25 146 VAL A N 1
ATOM 1074 C CA . VAL A 1 146 ? -6.889 -10.862 11.556 1.00 94.25 146 VAL A CA 1
ATOM 1075 C C . VAL A 1 146 ? -6.494 -10.700 13.029 1.00 94.25 146 VAL A C 1
ATOM 1077 O O . VAL A 1 146 ? -6.331 -9.573 13.488 1.00 94.25 146 VAL A O 1
ATOM 1080 N N . ALA A 1 147 ? -6.261 -11.804 13.744 1.00 94.94 147 ALA A N 1
ATOM 1081 C CA . ALA A 1 147 ? -5.823 -11.785 15.139 1.00 94.94 147 ALA A CA 1
ATOM 1082 C C . ALA A 1 147 ? -4.405 -11.205 15.301 1.00 94.94 147 ALA A C 1
ATOM 1084 O O . ALA A 1 147 ? -4.135 -10.441 16.230 1.00 94.94 147 ALA A O 1
ATOM 1085 N N . THR A 1 148 ? -3.489 -11.537 14.385 1.00 96.06 148 THR A N 1
ATOM 1086 C CA . THR A 1 148 ? -2.118 -11.000 14.392 1.00 96.06 148 THR A CA 1
ATOM 1087 C C . THR A 1 148 ? -2.110 -9.500 14.103 1.00 96.06 148 THR A C 1
ATOM 1089 O O . THR A 1 148 ? -1.420 -8.766 14.810 1.00 96.06 148 THR A O 1
ATOM 1092 N N . ILE A 1 149 ? -2.926 -9.049 13.143 1.00 96.19 149 ILE A N 1
ATOM 1093 C CA . ILE A 1 149 ? -3.106 -7.627 12.807 1.00 96.19 149 ILE A CA 1
ATOM 1094 C C . ILE A 1 149 ? -3.685 -6.879 14.010 1.00 96.19 149 ILE A C 1
ATOM 1096 O O . ILE A 1 149 ? -3.085 -5.917 14.473 1.00 96.19 149 ILE A O 1
ATOM 1100 N N . ALA A 1 150 ? -4.787 -7.374 14.587 1.00 95.31 150 ALA A N 1
ATOM 1101 C CA . ALA A 1 150 ? -5.424 -6.812 15.782 1.00 95.31 150 ALA A CA 1
ATOM 1102 C C . ALA A 1 150 ? -4.414 -6.556 16.910 1.00 95.31 150 ALA A C 1
ATOM 1104 O O . ALA A 1 150 ? -4.340 -5.460 17.471 1.00 95.31 150 ALA A O 1
ATOM 1105 N N . ARG A 1 151 ? -3.582 -7.562 17.201 1.00 95.69 151 ARG A N 1
ATOM 1106 C CA . ARG A 1 151 ? -2.542 -7.474 18.226 1.00 95.69 151 ARG A CA 1
ATOM 1107 C C . ARG A 1 151 ? -1.473 -6.431 17.891 1.00 95.69 151 ARG A C 1
ATOM 1109 O O . ARG A 1 151 ? -1.105 -5.669 18.778 1.00 95.69 151 ARG A O 1
ATOM 1116 N N . ARG A 1 152 ? -0.970 -6.396 16.651 1.00 95.31 152 ARG A N 1
ATOM 1117 C CA . ARG A 1 152 ? 0.081 -5.452 16.220 1.00 95.31 152 ARG A CA 1
ATOM 1118 C C . ARG A 1 152 ? -0.413 -4.009 16.188 1.00 95.31 152 ARG A C 1
ATOM 1120 O O . ARG A 1 152 ? 0.305 -3.116 16.622 1.00 95.31 152 ARG A O 1
ATOM 1127 N N . THR A 1 153 ? -1.650 -3.790 15.750 1.00 92.06 153 THR A N 1
ATOM 1128 C CA . THR A 1 153 ? -2.245 -2.451 15.679 1.00 92.06 153 THR A CA 1
ATOM 1129 C C . THR A 1 153 ? -2.845 -1.986 17.008 1.00 92.06 153 THR A C 1
ATOM 1131 O O . THR A 1 153 ? -3.310 -0.855 17.094 1.00 92.06 153 THR A O 1
ATOM 1134 N N . GLY A 1 154 ? -2.897 -2.841 18.039 1.00 92.75 154 GLY A N 1
ATOM 1135 C CA . GLY A 1 154 ? -3.516 -2.517 19.330 1.00 92.75 154 GLY A CA 1
ATOM 1136 C C . GLY A 1 154 ? -5.040 -2.344 19.261 1.00 92.75 154 GLY A C 1
ATOM 1137 O O . GLY A 1 154 ? -5.619 -1.607 20.057 1.00 92.75 154 GLY A O 1
ATOM 1138 N N . VAL A 1 155 ? -5.703 -3.001 18.304 1.00 94.75 155 VAL A N 1
ATOM 1139 C CA . VAL A 1 155 ? -7.147 -2.875 18.049 1.00 94.75 155 VAL A CA 1
ATOM 1140 C C . VAL A 1 155 ? -7.829 -4.227 18.242 1.00 94.75 155 VAL A C 1
ATOM 1142 O O . VAL A 1 155 ? -7.275 -5.259 17.896 1.00 94.75 155 VAL A O 1
ATOM 1145 N N . SER A 1 156 ? -9.056 -4.253 18.772 1.00 95.94 156 SER A N 1
ATOM 1146 C CA . SER A 1 156 ? -9.801 -5.514 18.900 1.00 95.94 156 SER A CA 1
ATOM 1147 C C . SER A 1 156 ? -10.187 -6.099 17.532 1.00 95.94 156 SER A C 1
ATOM 1149 O O . SER A 1 156 ? -10.519 -5.355 16.606 1.00 95.94 156 SER A O 1
ATOM 1151 N N . GLU A 1 157 ? -10.257 -7.430 17.409 1.00 96.62 157 GLU A N 1
ATOM 1152 C CA . GLU A 1 157 ? -10.749 -8.079 16.181 1.00 96.62 157 GLU A CA 1
ATOM 1153 C C . GLU A 1 157 ? -12.159 -7.609 15.801 1.00 96.62 157 GLU A C 1
ATOM 1155 O O . GLU A 1 157 ? -12.447 -7.370 14.631 1.00 96.62 157 GLU A O 1
ATOM 1160 N N . ARG A 1 158 ? -13.036 -7.397 16.792 1.00 95.88 158 ARG A N 1
ATOM 1161 C CA . ARG A 1 158 ? -14.386 -6.857 16.571 1.00 95.88 158 ARG A CA 1
ATOM 1162 C C . ARG A 1 158 ? -14.339 -5.482 15.903 1.00 95.88 158 ARG A C 1
ATOM 1164 O O . ARG A 1 158 ? -15.117 -5.226 14.986 1.00 95.88 158 ARG A O 1
ATOM 1171 N N . SER A 1 159 ? -13.433 -4.614 16.348 1.00 94.50 159 SER A N 1
ATOM 1172 C CA . SER A 1 159 ? -13.234 -3.288 15.762 1.00 94.50 159 SER A CA 1
ATOM 1173 C C . SER A 1 159 ? -12.680 -3.378 14.340 1.00 94.50 159 SER A C 1
ATOM 1175 O O . SER A 1 159 ? -13.140 -2.628 13.484 1.00 94.50 159 SER A O 1
ATOM 1177 N N . LEU A 1 160 ? -11.774 -4.322 14.053 1.00 95.25 160 LEU A N 1
ATOM 1178 C CA . LEU A 1 160 ? -11.329 -4.593 12.681 1.00 95.25 160 LEU A CA 1
ATOM 1179 C C . LEU A 1 160 ? -12.495 -5.059 11.803 1.00 95.25 160 LEU A C 1
ATOM 1181 O O . LEU A 1 160 ? -12.735 -4.487 10.745 1.00 95.25 160 LEU A O 1
ATOM 1185 N N . TYR A 1 161 ? -13.286 -6.040 12.243 1.00 94.81 161 TYR A N 1
ATOM 1186 C CA . TYR A 1 161 ? -14.439 -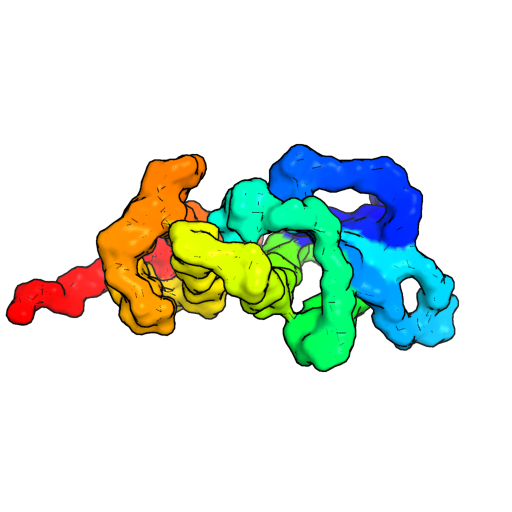6.499 11.466 1.00 94.81 161 TYR A CA 1
ATOM 1187 C C . TYR A 1 161 ? -15.447 -5.378 11.191 1.00 94.81 161 TYR A C 1
ATOM 1189 O O . TYR A 1 161 ? -15.980 -5.311 10.084 1.00 94.81 161 TYR A O 1
ATOM 1197 N N . ALA A 1 162 ? -15.676 -4.487 12.161 1.00 93.56 162 ALA A N 1
ATOM 1198 C CA . ALA A 1 162 ? -16.538 -3.318 12.001 1.00 93.56 162 ALA A CA 1
ATOM 1199 C C . ALA A 1 162 ? -15.930 -2.237 11.086 1.00 93.56 162 ALA A C 1
ATOM 1201 O O . ALA A 1 162 ? -16.654 -1.582 10.344 1.00 93.56 162 ALA A O 1
ATOM 1202 N N . ALA A 1 163 ? -14.611 -2.043 11.099 1.00 92.19 163 ALA A N 1
ATOM 1203 C CA . ALA A 1 163 ? -13.935 -1.094 10.210 1.00 92.19 163 ALA A CA 1
ATOM 1204 C C . ALA A 1 163 ? -13.948 -1.555 8.740 1.00 92.19 163 ALA A C 1
ATOM 1206 O O . ALA A 1 163 ? -13.948 -0.742 7.817 1.00 92.19 163 ALA A O 1
ATOM 1207 N N . PHE A 1 164 ? -14.008 -2.868 8.514 1.00 93.69 164 PHE A N 1
ATOM 1208 C CA . PHE A 1 164 ? -14.112 -3.466 7.183 1.00 93.69 164 PHE A CA 1
ATOM 1209 C C . PHE A 1 164 ? -15.544 -3.881 6.810 1.00 93.69 164 PHE A C 1
ATOM 1211 O O . PHE A 1 164 ? -15.732 -4.499 5.763 1.00 93.69 164 PHE A O 1
ATOM 1218 N N . SER A 1 165 ? -16.564 -3.585 7.630 1.00 91.25 165 SER A N 1
ATOM 1219 C CA . SER A 1 165 ? -17.919 -4.093 7.376 1.00 91.25 165 SER A CA 1
ATOM 1220 C C . SER A 1 165 ? -18.633 -3.419 6.221 1.00 91.25 165 SER A C 1
ATOM 1222 O O . SER A 1 165 ? -19.360 -4.091 5.492 1.00 91.25 165 SER A O 1
ATOM 1224 N N . ASP A 1 166 ? -18.396 -2.121 6.074 1.00 83.62 166 ASP A N 1
ATOM 1225 C CA . ASP A 1 166 ? -19.116 -1.249 5.145 1.00 83.62 166 ASP A CA 1
ATOM 1226 C C . ASP A 1 166 ? -18.337 -1.061 3.832 1.00 83.62 166 ASP A C 1
ATOM 1228 O O . ASP A 1 166 ? -18.723 -0.256 2.986 1.00 83.62 166 ASP A O 1
ATOM 1232 N N . GLY A 1 167 ? -17.198 -1.749 3.697 1.00 74.81 167 GLY A N 1
ATOM 1233 C CA . GLY A 1 167 ? -16.307 -1.668 2.546 1.00 74.81 167 GLY A CA 1
ATOM 1234 C C . GLY A 1 167 ? -16.592 -2.735 1.487 1.00 74.81 167 GLY A C 1
ATOM 1235 O O . GLY A 1 167 ? -17.308 -3.702 1.754 1.00 74.81 167 GLY A O 1
ATOM 1236 N N . PRO A 1 168 ? -15.977 -2.601 0.298 1.00 74.06 168 PRO A N 1
ATOM 1237 C CA . PRO A 1 168 ? -16.157 -3.550 -0.804 1.00 74.06 168 PRO A CA 1
ATOM 1238 C C . PRO A 1 168 ? -15.609 -4.944 -0.476 1.00 74.06 168 PRO A C 1
ATOM 1240 O O . PRO A 1 168 ? -16.012 -5.934 -1.079 1.00 74.06 168 PRO A O 1
ATOM 1243 N N . GLU A 1 169 ? -14.694 -5.028 0.492 1.00 87.62 169 GLU A N 1
ATOM 1244 C CA . GLU A 1 169 ? -14.015 -6.259 0.854 1.00 87.62 169 GLU A CA 1
ATOM 1245 C C . GLU A 1 169 ? -13.741 -6.329 2.363 1.00 87.62 169 GLU A C 1
ATOM 1247 O O . GLU A 1 169 ? -13.414 -5.328 3.012 1.00 87.62 169 GLU A O 1
ATOM 1252 N N . ARG A 1 170 ? -13.871 -7.538 2.926 1.00 93.62 170 ARG A N 1
ATOM 1253 C CA . ARG A 1 170 ? -13.532 -7.846 4.325 1.00 93.62 170 ARG A CA 1
ATOM 1254 C C . ARG A 1 170 ? -12.016 -7.992 4.473 1.00 93.62 170 ARG A C 1
ATOM 1256 O O . ARG A 1 170 ? -11.368 -8.490 3.562 1.00 93.62 170 ARG A O 1
ATOM 1263 N N . LEU A 1 171 ? -11.458 -7.686 5.648 1.00 93.06 171 LEU A N 1
ATOM 1264 C CA . LEU A 1 171 ? -10.005 -7.753 5.891 1.00 93.06 171 LEU A CA 1
ATOM 1265 C C . LEU A 1 171 ? -9.370 -9.103 5.497 1.00 93.06 171 LEU A C 1
ATOM 1267 O O . LEU A 1 171 ? -8.318 -9.132 4.870 1.00 93.06 171 LEU A O 1
ATOM 1271 N N . GLY A 1 172 ? -10.021 -10.227 5.813 1.00 92.81 172 GLY A N 1
ATOM 1272 C CA . GLY A 1 172 ? -9.516 -11.551 5.429 1.00 92.81 172 GLY A CA 1
ATOM 1273 C C . GLY A 1 172 ? -9.537 -11.812 3.918 1.00 92.81 172 GLY A C 1
ATOM 1274 O O . GLY A 1 172 ? -8.658 -12.503 3.408 1.00 92.81 172 GLY A O 1
ATOM 1275 N N . ALA A 1 173 ? -10.511 -11.245 3.201 1.00 92.00 173 ALA A N 1
ATOM 1276 C CA . ALA A 1 173 ? -10.569 -11.322 1.745 1.00 92.00 173 ALA A CA 1
ATOM 1277 C C . ALA A 1 173 ? -9.475 -10.441 1.117 1.00 92.00 173 ALA A C 1
ATOM 1279 O O . ALA A 1 173 ? -8.708 -10.949 0.305 1.00 92.00 173 ALA A O 1
ATOM 1280 N N . LEU A 1 174 ? -9.280 -9.215 1.627 1.00 91.00 174 LEU A N 1
ATOM 1281 C CA . LEU A 1 174 ? -8.190 -8.325 1.210 1.00 91.00 174 LEU A CA 1
ATOM 1282 C C . LEU A 1 174 ? -6.820 -9.000 1.366 1.00 91.00 174 LEU A C 1
ATOM 1284 O O . LEU A 1 174 ? -6.027 -9.027 0.429 1.00 91.00 174 LEU A O 1
ATOM 1288 N N . LEU A 1 175 ? -6.554 -9.587 2.537 1.00 93.00 175 LEU A N 1
ATOM 1289 C CA . LEU A 1 175 ? -5.316 -10.322 2.810 1.00 93.00 175 LEU A CA 1
ATOM 1290 C C . LEU A 1 175 ? -5.091 -11.442 1.784 1.00 93.00 175 LEU A C 1
ATOM 1292 O O . LEU A 1 175 ? -3.986 -11.617 1.270 1.00 93.00 175 LEU A O 1
ATOM 1296 N N . ARG A 1 176 ? -6.145 -12.215 1.503 1.00 92.12 176 ARG A N 1
ATOM 1297 C CA . ARG A 1 176 ? -6.099 -13.321 0.549 1.00 92.12 176 ARG A CA 1
ATOM 1298 C C . ARG A 1 176 ? -5.812 -12.819 -0.864 1.00 92.12 176 ARG A C 1
ATOM 1300 O O . ARG A 1 176 ? -4.897 -13.343 -1.487 1.00 92.12 176 ARG A O 1
ATOM 1307 N N . ARG A 1 177 ? -6.540 -11.803 -1.329 1.00 92.06 177 ARG A N 1
ATOM 1308 C CA . ARG A 1 177 ? -6.362 -11.191 -2.649 1.00 92.06 177 ARG A CA 1
ATOM 1309 C C . ARG A 1 177 ? -4.929 -10.704 -2.839 1.00 92.06 177 ARG A C 1
ATOM 1311 O O . ARG A 1 177 ? -4.261 -11.129 -3.769 1.00 92.06 177 ARG A O 1
ATOM 1318 N N . LEU A 1 178 ? -4.408 -9.918 -1.894 1.00 89.94 178 LEU A N 1
ATOM 1319 C CA . LEU A 1 178 ? -3.036 -9.401 -1.962 1.00 89.94 178 LEU A CA 1
ATOM 1320 C C . LEU A 1 178 ? -1.983 -10.522 -2.007 1.00 89.94 178 LEU A C 1
ATOM 1322 O O . LEU A 1 178 ? -0.972 -10.406 -2.701 1.00 89.94 178 LEU A O 1
ATOM 1326 N N . ARG A 1 179 ? -2.209 -11.625 -1.285 1.00 92.38 179 ARG A N 1
ATOM 1327 C CA . ARG A 1 179 ? -1.341 -12.811 -1.340 1.00 92.38 179 ARG A CA 1
ATOM 1328 C C . ARG A 1 179 ? -1.433 -13.538 -2.680 1.00 92.38 179 ARG A C 1
ATOM 1330 O O . ARG A 1 179 ? -0.402 -13.967 -3.189 1.00 92.38 179 ARG A O 1
ATOM 1337 N N . GLU A 1 180 ? -2.629 -13.671 -3.246 1.00 90.62 180 GLU A N 1
ATOM 1338 C CA . GLU A 1 180 ? -2.851 -14.262 -4.571 1.00 90.62 180 GLU A CA 1
ATOM 1339 C C . GLU A 1 180 ? -2.182 -13.419 -5.667 1.00 90.62 180 GLU A C 1
ATOM 1341 O O . GLU A 1 180 ? -1.405 -13.965 -6.449 1.00 90.62 180 GLU A O 1
ATOM 1346 N N . ASP A 1 181 ? -2.368 -12.096 -5.649 1.00 86.31 181 ASP A N 1
ATOM 1347 C CA . ASP A 1 181 ? -1.726 -11.158 -6.579 1.00 86.31 181 ASP A CA 1
ATOM 1348 C C . ASP A 1 181 ? -0.198 -11.260 -6.496 1.00 86.31 181 ASP A C 1
ATOM 1350 O O . ASP A 1 181 ? 0.512 -11.284 -7.507 1.00 86.31 181 ASP A O 1
ATOM 1354 N N . ARG A 1 182 ? 0.337 -11.371 -5.274 1.00 85.88 182 ARG A N 1
ATOM 1355 C CA . ARG A 1 182 ? 1.780 -11.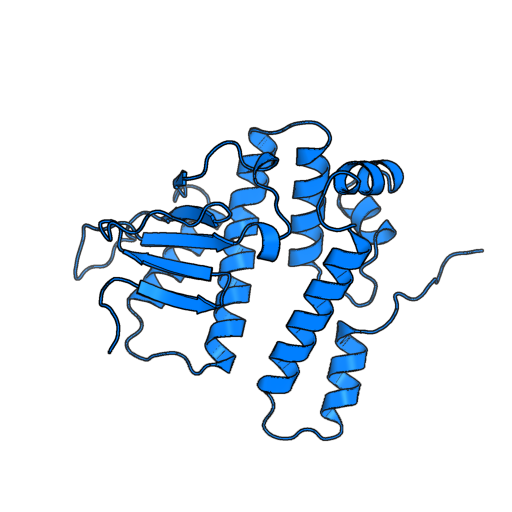478 -5.071 1.00 85.88 182 ARG A CA 1
ATOM 1356 C C . ARG A 1 182 ? 2.339 -12.837 -5.482 1.00 85.88 182 ARG A C 1
ATOM 1358 O O . ARG A 1 182 ? 3.437 -12.884 -6.037 1.00 85.88 182 ARG A O 1
ATOM 1365 N N . ALA A 1 183 ? 1.594 -13.912 -5.240 1.00 88.06 183 ALA A N 1
ATOM 1366 C CA . ALA A 1 183 ? 1.937 -15.244 -5.715 1.00 88.06 183 ALA A CA 1
ATOM 1367 C C . ALA A 1 183 ? 1.961 -15.283 -7.247 1.00 88.06 183 ALA A C 1
ATOM 1369 O O . ALA A 1 183 ? 2.940 -15.758 -7.817 1.00 88.06 183 ALA A O 1
ATOM 1370 N N . ALA A 1 184 ? 0.938 -14.729 -7.905 1.00 85.06 184 ALA A N 1
ATOM 1371 C CA . ALA A 1 184 ? 0.865 -14.636 -9.360 1.00 85.06 184 ALA A CA 1
ATOM 1372 C C . ALA A 1 184 ? 2.066 -13.869 -9.933 1.00 85.06 184 ALA A C 1
ATOM 1374 O O . ALA A 1 184 ? 2.773 -14.392 -10.792 1.00 85.06 184 ALA A O 1
ATOM 1375 N N . ALA A 1 185 ? 2.381 -12.695 -9.377 1.00 81.50 185 ALA A N 1
ATOM 1376 C CA . ALA A 1 185 ? 3.536 -11.907 -9.806 1.00 81.50 185 ALA A CA 1
ATOM 1377 C C . ALA A 1 185 ? 4.883 -12.627 -9.589 1.00 81.50 185 ALA A C 1
ATOM 1379 O O . ALA A 1 185 ? 5.817 -12.454 -10.374 1.00 81.50 185 ALA A O 1
ATOM 1380 N N . GLU A 1 186 ? 5.021 -13.424 -8.521 1.00 84.19 186 GLU A N 1
ATOM 1381 C CA . GLU A 1 186 ? 6.226 -14.231 -8.303 1.00 84.19 186 GLU A CA 1
ATOM 1382 C C . GLU A 1 186 ? 6.322 -15.368 -9.332 1.00 84.19 186 GLU A C 1
ATOM 1384 O O . GLU A 1 186 ? 7.378 -15.518 -9.946 1.00 84.19 186 GLU A O 1
ATOM 1389 N N . LEU A 1 187 ? 5.222 -16.089 -9.587 1.00 83.81 187 LEU A N 1
ATOM 1390 C CA . LEU A 1 187 ? 5.141 -17.161 -10.590 1.00 83.81 187 LEU A CA 1
ATOM 1391 C C . LEU A 1 187 ? 5.465 -16.672 -12.004 1.00 83.81 187 LEU A C 1
ATOM 1393 O O . LEU A 1 187 ? 6.224 -17.321 -12.719 1.00 83.81 187 LEU A O 1
ATOM 1397 N N . GLU A 1 188 ? 4.943 -15.513 -12.401 1.00 82.44 188 GLU A N 1
ATOM 1398 C CA . GLU A 1 188 ? 5.216 -14.909 -13.713 1.00 82.44 188 GLU A CA 1
ATOM 1399 C C . GLU A 1 188 ? 6.688 -14.539 -13.909 1.00 82.44 188 GLU A C 1
ATOM 1401 O O . GLU A 1 188 ? 7.177 -14.468 -15.035 1.00 82.44 188 GLU A O 1
ATOM 1406 N N . SER A 1 189 ? 7.405 -14.298 -12.814 1.00 75.38 189 SER A N 1
ATOM 1407 C CA . SER A 1 189 ? 8.793 -13.856 -12.856 1.00 75.38 189 SER A CA 1
ATOM 1408 C C . SER A 1 189 ? 9.818 -14.991 -12.905 1.00 75.38 189 SER A C 1
ATOM 1410 O O . SER A 1 189 ? 11.020 -14.727 -12.973 1.00 75.38 189 SER A O 1
ATOM 1412 N N . LEU A 1 190 ? 9.357 -16.241 -12.847 1.00 77.44 190 LEU A N 1
ATOM 1413 C CA . LEU A 1 190 ? 10.205 -17.423 -12.803 1.00 77.44 190 LEU A CA 1
ATOM 1414 C C . LEU A 1 190 ? 10.334 -18.050 -14.199 1.00 77.44 190 LEU A C 1
ATOM 1416 O O . LEU A 1 190 ? 9.322 -18.301 -14.853 1.00 77.44 190 LEU A O 1
ATOM 1420 N N . PRO A 1 191 ? 11.563 -18.342 -14.663 1.00 69.38 191 PRO A N 1
ATOM 1421 C CA . PRO A 1 191 ? 11.785 -18.920 -15.987 1.00 69.38 191 PRO A CA 1
ATOM 1422 C C . PRO A 1 191 ? 11.324 -20.385 -16.100 1.00 69.38 191 PRO A C 1
ATOM 1424 O O . PRO A 1 191 ? 11.026 -20.839 -17.202 1.00 69.38 191 PRO A O 1
ATOM 1427 N N . GLU A 1 192 ? 11.214 -21.119 -14.984 1.00 74.06 192 GLU A N 1
ATOM 1428 C CA . GLU A 1 192 ? 10.825 -22.536 -14.954 1.00 74.06 192 GLU A CA 1
ATOM 1429 C C . GLU A 1 192 ? 9.737 -22.803 -13.895 1.00 74.06 192 GLU A C 1
ATOM 1431 O O . GLU A 1 192 ? 9.909 -22.502 -12.715 1.00 74.06 192 GLU A O 1
ATOM 1436 N N . ARG A 1 193 ? 8.614 -23.403 -14.313 1.00 66.94 193 ARG A N 1
ATOM 1437 C CA . ARG A 1 193 ? 7.393 -23.630 -13.501 1.00 66.94 193 ARG A CA 1
ATOM 1438 C C . ARG A 1 193 ? 7.411 -24.922 -12.660 1.00 66.94 193 ARG A C 1
ATOM 1440 O O . ARG A 1 193 ? 6.375 -25.519 -12.409 1.00 66.94 193 ARG A O 1
ATOM 1447 N N . GLY A 1 194 ? 8.593 -25.438 -12.320 1.00 69.12 194 GLY A N 1
ATOM 1448 C CA . GLY A 1 194 ? 8.756 -26.740 -11.652 1.00 69.12 194 GLY A CA 1
ATOM 1449 C C . GLY A 1 194 ? 8.410 -26.723 -10.154 1.00 69.12 194 GLY A C 1
ATOM 1450 O O . GLY A 1 194 ? 7.405 -26.163 -9.727 1.00 69.12 194 GLY A O 1
ATOM 1451 N N . ASP A 1 195 ? 9.284 -27.288 -9.311 1.00 65.56 195 ASP A N 1
ATOM 1452 C CA . ASP A 1 195 ? 9.147 -27.304 -7.834 1.00 65.56 195 ASP A CA 1
ATOM 1453 C C . ASP A 1 195 ? 8.962 -25.912 -7.182 1.00 65.56 195 ASP A C 1
ATOM 1455 O O . ASP A 1 195 ? 8.619 -25.789 -5.997 1.00 65.56 195 ASP A O 1
ATOM 1459 N N . VAL A 1 196 ? 9.148 -24.848 -7.961 1.00 69.12 196 VAL A N 1
ATOM 1460 C CA . VAL A 1 196 ? 8.936 -23.463 -7.557 1.00 69.12 196 VAL A CA 1
ATOM 1461 C C . VAL A 1 196 ? 7.458 -23.164 -7.279 1.00 69.12 196 VAL A C 1
ATOM 1463 O O . VAL A 1 196 ? 7.168 -22.461 -6.309 1.00 69.12 196 VAL A O 1
ATOM 1466 N N . ASP A 1 197 ? 6.521 -23.803 -7.987 1.00 77.94 197 ASP A N 1
ATOM 1467 C CA . ASP A 1 197 ? 5.076 -23.615 -7.789 1.00 77.94 197 ASP A CA 1
ATOM 1468 C C . ASP A 1 197 ? 4.648 -23.968 -6.356 1.00 77.94 197 ASP A C 1
ATOM 1470 O O . ASP A 1 197 ? 3.928 -23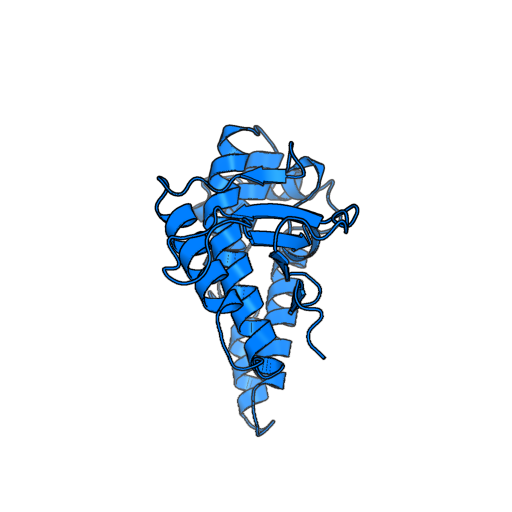.216 -5.692 1.00 77.94 197 ASP A O 1
ATOM 1474 N N . ARG A 1 198 ? 5.165 -25.081 -5.810 1.00 76.88 198 ARG A N 1
ATOM 1475 C CA . ARG A 1 198 ? 4.876 -25.492 -4.423 1.00 76.88 198 ARG A CA 1
ATOM 1476 C C . ARG A 1 198 ? 5.493 -24.558 -3.390 1.00 76.88 198 ARG A C 1
ATOM 1478 O O . ARG A 1 198 ? 4.953 -24.430 -2.292 1.00 76.88 198 ARG A O 1
ATOM 1485 N N . THR A 1 199 ? 6.636 -23.952 -3.693 1.00 82.62 199 THR A N 1
ATOM 1486 C CA . THR A 1 199 ? 7.324 -23.044 -2.765 1.00 82.62 199 THR A CA 1
ATOM 1487 C C . THR A 1 199 ? 6.610 -21.699 -2.700 1.00 82.62 199 THR A C 1
ATOM 1489 O O . THR A 1 199 ? 6.348 -21.206 -1.601 1.00 82.62 199 THR A O 1
ATOM 1492 N N . VAL A 1 200 ? 6.213 -21.151 -3.852 1.00 83.44 200 VAL A N 1
ATOM 1493 C CA . VAL A 1 200 ? 5.427 -19.912 -3.935 1.00 83.44 200 VAL A CA 1
ATOM 1494 C C . VAL A 1 200 ? 4.056 -20.106 -3.286 1.00 83.44 200 VAL A C 1
ATOM 1496 O O . VAL A 1 200 ? 3.671 -19.311 -2.427 1.00 83.44 200 VAL A O 1
ATOM 1499 N N . ALA A 1 201 ? 3.366 -21.212 -3.587 1.00 82.00 201 ALA A N 1
ATOM 1500 C CA . ALA A 1 201 ? 2.090 -21.537 -2.951 1.00 82.00 201 ALA A CA 1
ATOM 1501 C C . ALA A 1 201 ? 2.218 -21.664 -1.424 1.00 82.00 201 ALA A C 1
ATOM 1503 O O . ALA A 1 201 ? 1.385 -21.147 -0.687 1.00 82.00 201 ALA A O 1
ATOM 1504 N N . ARG A 1 202 ? 3.283 -22.295 -0.916 1.00 83.12 202 ARG A N 1
ATOM 1505 C CA . ARG A 1 202 ? 3.505 -22.420 0.533 1.00 83.12 202 ARG A CA 1
ATOM 1506 C C . ARG A 1 202 ? 3.827 -21.087 1.200 1.00 83.12 202 ARG A C 1
ATOM 1508 O O . ARG A 1 202 ? 3.436 -20.882 2.340 1.00 83.12 202 ARG A O 1
ATOM 1515 N N . ARG A 1 203 ? 4.541 -20.191 0.518 1.00 84.00 203 ARG A N 1
ATOM 1516 C CA . ARG A 1 203 ? 4.897 -18.881 1.073 1.00 84.00 203 ARG A CA 1
ATOM 1517 C C . ARG A 1 203 ? 3.683 -17.960 1.169 1.00 84.00 203 ARG A C 1
ATOM 1519 O O . ARG A 1 203 ? 3.476 -17.346 2.207 1.00 84.00 203 ARG A O 1
ATOM 1526 N N . TRP A 1 204 ? 2.894 -17.873 0.101 1.00 87.50 204 TRP A N 1
ATOM 1527 C CA . TRP A 1 204 ? 1.823 -16.879 -0.003 1.00 87.50 204 TRP A CA 1
ATOM 1528 C C . TRP A 1 204 ? 0.440 -17.426 0.331 1.00 87.50 204 TRP A C 1
ATOM 1530 O O . TRP A 1 204 ? -0.391 -16.692 0.849 1.00 87.50 204 TRP A O 1
ATOM 1540 N N . LEU A 1 205 ? 0.174 -18.704 0.060 1.00 85.94 205 LEU A N 1
ATOM 1541 C CA . LEU A 1 205 ? -1.167 -19.293 0.158 1.00 85.94 205 LEU A CA 1
ATOM 1542 C C . LEU A 1 205 ? -1.302 -20.279 1.325 1.00 85.94 205 LEU A C 1
ATOM 1544 O O . LEU A 1 205 ? -2.348 -20.918 1.474 1.00 85.94 205 LEU A O 1
ATOM 1548 N N . ALA A 1 206 ? -0.269 -20.413 2.167 1.00 80.94 206 ALA A N 1
ATOM 1549 C CA . ALA A 1 206 ? -0.386 -21.191 3.391 1.00 80.94 206 ALA A CA 1
ATOM 1550 C C . ALA A 1 206 ? -1.502 -20.620 4.270 1.00 80.94 206 ALA A C 1
ATOM 1552 O O . ALA A 1 206 ? -1.608 -19.412 4.500 1.00 80.94 206 ALA A O 1
ATOM 1553 N N . ARG A 1 207 ? -2.348 -21.520 4.774 1.00 74.38 207 ARG A N 1
ATOM 1554 C CA . ARG A 1 207 ? -3.334 -21.150 5.782 1.00 74.38 207 ARG A CA 1
ATOM 1555 C C . ARG A 1 207 ? -2.595 -20.802 7.074 1.00 74.38 207 ARG A C 1
ATOM 1557 O O . ARG A 1 207 ? -1.688 -21.552 7.443 1.00 74.38 207 ARG A O 1
ATOM 1564 N N . PRO A 1 208 ? -2.981 -19.718 7.768 1.00 65.94 208 PRO A N 1
ATOM 1565 C CA . PRO A 1 208 ? -2.422 -19.427 9.077 1.00 65.94 208 PRO A CA 1
ATOM 1566 C C . PRO A 1 208 ? -2.671 -20.637 9.981 1.00 65.94 208 PRO A C 1
ATOM 1568 O O . PRO A 1 208 ? -3.789 -21.157 10.049 1.00 65.94 208 PRO A O 1
ATOM 1571 N N . SER A 1 209 ? -1.608 -21.125 10.618 1.00 61.47 209 SER A N 1
ATOM 1572 C CA . SER A 1 209 ? -1.715 -22.206 11.591 1.00 61.47 209 SER A CA 1
ATOM 1573 C C . SER A 1 209 ? -2.619 -21.728 12.722 1.00 61.47 209 SER A C 1
ATOM 1575 O O . SER A 1 209 ? -2.309 -20.732 13.376 1.00 61.47 209 SER A O 1
ATOM 1577 N N . ILE A 1 210 ? -3.741 -22.412 12.954 1.00 55.59 210 ILE A N 1
ATOM 1578 C CA . ILE A 1 210 ? -4.614 -22.157 14.107 1.00 55.59 210 ILE A CA 1
ATOM 1579 C C . ILE A 1 210 ? -3.937 -22.781 15.338 1.00 55.59 210 ILE A C 1
ATOM 1581 O O . ILE A 1 210 ? -4.416 -23.745 15.926 1.00 55.59 210 ILE A O 1
ATOM 1585 N N . ALA A 1 211 ? -2.747 -22.297 15.682 1.00 48.16 211 ALA A N 1
ATOM 1586 C CA . ALA A 1 211 ? -2.035 -22.695 16.883 1.00 48.16 211 ALA A CA 1
ATOM 1587 C C . ALA A 1 211 ? -2.514 -21.792 18.025 1.00 48.16 211 ALA A C 1
ATOM 1589 O O . ALA A 1 211 ? -1.976 -20.708 18.231 1.00 48.16 211 ALA A O 1
ATOM 1590 N N . GLY A 1 212 ? -3.579 -22.205 18.718 1.00 48.47 212 GLY A N 1
ATOM 1591 C CA . GLY A 1 212 ? -4.117 -21.444 19.849 1.00 48.47 212 GLY A CA 1
ATOM 1592 C C . GLY A 1 212 ? -5.598 -21.683 20.122 1.00 48.47 212 GLY A C 1
ATOM 1593 O O . GLY A 1 212 ? -6.404 -20.762 20.069 1.00 48.47 212 GLY A O 1
ATOM 1594 N N . SER A 1 213 ? -5.977 -22.925 20.399 1.00 38.47 213 SER A N 1
ATOM 1595 C CA . SER A 1 213 ? -7.183 -23.237 21.172 1.00 38.47 213 SER A CA 1
ATOM 1596 C C . SER A 1 213 ? -6.771 -24.284 22.198 1.00 38.47 213 SER A C 1
ATOM 1598 O O . SER A 1 213 ? -6.958 -25.479 21.986 1.00 38.47 213 SER A O 1
ATOM 1600 N N . ALA A 1 214 ? -6.080 -23.818 23.235 1.00 38.31 214 ALA A N 1
ATOM 1601 C CA . ALA A 1 214 ? -5.738 -24.565 24.436 1.00 38.31 214 ALA A CA 1
ATOM 1602 C C . ALA A 1 214 ? -6.095 -23.690 25.638 1.00 38.31 214 ALA A C 1
ATOM 1604 O O . ALA A 1 214 ? -5.830 -22.468 25.545 1.00 38.31 214 ALA A O 1
#

Foldseek 3Di:
DPPLFWDQLDPFKIKGWAPPPDDAPPQWAKEWQAQDPDPPDDDTTMIIIGRQVLLQHGPVLDPDSYHYQDCVDPLSVVLNVLSNCVSPDPDDDDNLVSPVSRLVNSLSCLVRVLVVSCVVDDQLSNLSSQLSNVCSVCLQPLQDDLVVSCVVSVHDSVSQQVSCVVDPDRSVRSSLVVLVSVLVSVCVPDPDNPPVNVVSCCRRVRDNPPPDDD

Sequence (214 aa):
MRSSDLLRLSDGVVLRRAGASTLPREDDLRLVVPAGPSPEEPDAPLSIDLDLAAAGLRREDVSARLLLVDEDDAAGAVLAAVAGALWTGADPFAPAERSRVAGVVTTLALTWLVPELLRQTGGRSAVRLAAVLDVWTHLKDSDLSVATIARRTGVSERSLYAAFSDGPERLGALLRRLREDRAAAELESLPERGDVDRTVARRWLARPSIAGSA

pLDDT: mean 82.9, std 11.32, range [38.31, 96.62]